Protein AF-A0A2E8B1C5-F1 (afdb_monomer_lite)

pLDDT: mean 82.09, std 18.88, range [37.28, 98.75]

Sequence (193 aa):
MDSDGAGNIYLANGSAWNGNSSGTHKFAAAVPPAPSGPCAFDGDTSCNTADLDALYAVLGTDVPPTDALFDLNSDNLVDAADLTEWLSQAALINGHGSAYLRGDTGLDRDIDLSDYNALAANFDPNGTYGPYLWLAGNFDGDDDVDLTDCNSLAGNFNPLGYGTAAVPEPAAALLALLALLLASASGRLSNSG

Radius of gyration: 27.13 Å; chains: 1; bounding box: 60×47×94 Å

Secondary structure (DSSP, 8-state):
-EE-TT--EE-TT--B------S-------PPPP-SSTT--SSSS--SHHHHHHHHTTTTEE--TTGGGT-SSSSSEESHHHHHHHHHHHHHHTT-SSPPPTT-TTSSS-B-HHHHHHHHHH-BTT-SS----GGGT--S-SSSB-HHHHHHHHHH-BTT-SS------SHHHHHHHHHHHHHHHHHHHTT--

Structure (mmCIF, N/CA/C/O backbone):
data_AF-A0A2E8B1C5-F1
#
_entry.id   AF-A0A2E8B1C5-F1
#
loop_
_atom_site.group_PDB
_atom_site.id
_atom_site.type_symbol
_atom_site.label_atom_id
_atom_site.label_alt_id
_atom_site.label_comp_id
_atom_site.label_asym_id
_atom_site.label_entity_id
_atom_site.label_seq_id
_atom_site.pdbx_PDB_ins_code
_atom_site.Cartn_x
_atom_site.Cartn_y
_atom_site.Cartn_z
_atom_site.occupancy
_atom_site.B_iso_or_equiv
_atom_site.auth_seq_id
_atom_site.auth_comp_id
_atom_site.auth_asym_id
_atom_site.auth_atom_id
_atom_site.pdbx_PDB_model_num
ATOM 1 N N . MET A 1 1 ? 17.946 20.322 -19.835 1.00 53.25 1 MET A N 1
ATOM 2 C CA . MET A 1 1 ? 19.248 21.012 -19.732 1.00 53.25 1 MET A CA 1
ATOM 3 C C . MET A 1 1 ? 19.214 22.107 -20.769 1.00 53.25 1 MET A C 1
ATOM 5 O O . MET A 1 1 ? 19.111 21.774 -21.941 1.00 53.25 1 MET A O 1
ATOM 9 N N . ASP A 1 2 ? 19.167 23.363 -20.341 1.00 51.94 2 ASP A N 1
ATOM 10 C CA . ASP A 1 2 ? 19.050 24.500 -21.255 1.00 51.94 2 ASP A CA 1
ATOM 11 C C . ASP A 1 2 ? 20.412 25.197 -21.346 1.00 51.94 2 ASP A C 1
ATOM 13 O O . ASP A 1 2 ? 21.072 25.410 -20.322 1.00 51.94 2 ASP A O 1
ATOM 17 N N . SER A 1 3 ? 20.863 25.477 -22.567 1.00 52.59 3 SER A N 1
ATOM 18 C CA . SER A 1 3 ? 22.132 26.159 -22.837 1.00 52.59 3 SER A CA 1
ATOM 19 C C . SER A 1 3 ? 21.850 27.537 -23.415 1.00 52.59 3 SER A C 1
ATOM 21 O O . SER A 1 3 ? 21.077 27.648 -24.368 1.00 52.59 3 SER A O 1
ATOM 23 N N . ASP A 1 4 ? 22.487 28.578 -22.883 1.00 66.94 4 ASP A N 1
ATOM 24 C CA . ASP A 1 4 ? 22.352 29.920 -23.452 1.00 66.94 4 ASP A CA 1
ATOM 25 C C . ASP A 1 4 ? 23.162 30.086 -24.753 1.00 66.94 4 ASP A C 1
ATOM 27 O O . ASP A 1 4 ? 23.999 29.259 -25.126 1.00 66.94 4 ASP A O 1
ATOM 31 N N . GLY A 1 5 ? 22.939 31.204 -25.451 1.00 52.31 5 GLY A N 1
ATOM 32 C CA . GLY A 1 5 ? 23.688 31.566 -26.660 1.00 52.31 5 GLY A CA 1
ATOM 33 C C . GLY A 1 5 ? 25.186 31.837 -26.440 1.00 52.31 5 GLY A C 1
ATOM 34 O O . GLY A 1 5 ? 25.884 32.123 -27.410 1.00 52.31 5 GLY A O 1
ATOM 35 N N . ALA A 1 6 ? 25.682 31.760 -25.199 1.00 59.62 6 ALA A N 1
ATOM 36 C CA . ALA A 1 6 ? 27.093 31.883 -24.834 1.00 59.62 6 ALA A CA 1
ATOM 37 C C . ALA A 1 6 ? 27.738 30.530 -24.457 1.00 59.62 6 ALA A C 1
ATOM 39 O O . ALA A 1 6 ? 28.948 30.481 -24.235 1.00 59.62 6 ALA A O 1
ATOM 40 N N . GLY A 1 7 ? 26.969 29.434 -24.434 1.00 54.41 7 GLY A N 1
ATOM 41 C CA . GLY A 1 7 ? 27.451 28.085 -24.129 1.00 54.41 7 GLY A CA 1
ATOM 42 C C . GLY A 1 7 ? 27.510 27.749 -22.636 1.00 54.41 7 GLY A C 1
ATOM 43 O O . GLY A 1 7 ? 28.122 26.746 -22.269 1.00 54.41 7 GLY A O 1
ATOM 44 N N . ASN A 1 8 ? 26.882 28.550 -21.772 1.00 59.38 8 ASN A N 1
ATOM 45 C CA . ASN A 1 8 ? 26.770 28.235 -20.351 1.00 59.38 8 ASN A CA 1
ATOM 46 C C . ASN A 1 8 ? 25.641 27.222 -20.124 1.00 59.38 8 ASN A C 1
ATOM 48 O O . ASN A 1 8 ? 24.553 27.349 -20.689 1.00 59.38 8 ASN A O 1
ATOM 52 N N . ILE A 1 9 ? 25.897 26.222 -19.277 1.00 58.59 9 ILE A N 1
ATOM 53 C CA . ILE A 1 9 ? 24.930 25.177 -18.920 1.00 58.59 9 ILE A CA 1
ATOM 54 C C . ILE A 1 9 ? 24.339 25.494 -17.545 1.00 58.59 9 ILE A C 1
ATOM 56 O O . ILE A 1 9 ? 25.078 25.655 -16.572 1.00 58.59 9 ILE A O 1
ATOM 60 N N . TYR A 1 10 ? 23.008 25.536 -17.460 1.00 52.25 10 TYR A N 1
ATOM 61 C CA . TYR A 1 10 ? 22.277 25.807 -16.220 1.00 52.25 10 TYR A CA 1
ATOM 62 C C . TYR A 1 10 ? 21.630 24.539 -15.645 1.00 52.25 10 TYR A C 1
ATOM 64 O O . TYR A 1 10 ? 21.110 23.691 -16.379 1.00 52.25 10 TYR A O 1
ATOM 72 N N . LEU A 1 11 ? 21.635 24.418 -14.312 1.00 54.94 11 LEU A N 1
ATOM 73 C CA . LEU A 1 11 ? 20.837 23.422 -13.588 1.00 54.94 11 LEU A CA 1
ATOM 74 C C . LEU A 1 11 ? 19.353 23.829 -13.615 1.00 54.94 11 LEU A C 1
ATOM 76 O O . LEU A 1 11 ? 19.038 25.016 -13.679 1.00 54.94 11 LEU A O 1
ATOM 80 N N . ALA A 1 12 ? 18.442 22.854 -13.512 1.00 54.88 12 ALA A N 1
ATOM 81 C CA . ALA A 1 12 ? 16.988 23.050 -13.639 1.00 54.88 12 ALA A CA 1
ATOM 82 C C . ALA A 1 12 ? 16.375 24.078 -12.659 1.00 54.88 12 ALA A C 1
ATOM 84 O O . ALA A 1 12 ? 15.266 24.544 -12.888 1.00 54.88 12 ALA A O 1
ATOM 85 N N . ASN A 1 13 ? 17.107 24.470 -11.609 1.00 62.28 13 ASN A N 1
ATOM 86 C CA . ASN A 1 13 ? 16.700 25.486 -10.635 1.00 62.28 13 ASN A CA 1
ATOM 87 C C . ASN A 1 13 ? 17.349 26.875 -10.873 1.00 62.28 13 ASN A C 1
ATOM 89 O O . ASN A 1 13 ? 17.487 27.678 -9.954 1.00 62.28 13 ASN A O 1
ATOM 93 N N . GLY A 1 14 ? 17.830 27.153 -12.093 1.00 50.78 14 GLY A N 1
ATOM 94 C CA . GLY A 1 14 ? 18.281 28.486 -12.529 1.00 50.78 14 GLY A CA 1
ATOM 95 C C . GLY A 1 14 ? 19.604 28.991 -11.935 1.00 50.78 14 GLY A C 1
ATOM 96 O O . GLY A 1 14 ? 19.979 30.142 -12.151 1.00 50.78 14 GLY A O 1
ATOM 97 N N . SER A 1 15 ? 20.336 28.161 -11.189 1.00 53.62 15 SER A N 1
ATOM 98 C CA . SER A 1 15 ? 21.611 28.541 -10.567 1.00 53.62 15 SER A CA 1
ATOM 99 C C . SER A 1 15 ? 22.763 28.447 -11.580 1.00 53.62 15 SER A C 1
ATOM 101 O O . SER A 1 15 ? 22.986 27.388 -12.168 1.00 53.62 15 SER A O 1
ATOM 103 N N . ALA A 1 16 ? 23.510 29.539 -11.781 1.00 50.06 16 ALA A N 1
ATOM 104 C CA . ALA A 1 16 ? 24.700 29.557 -12.637 1.00 50.06 16 ALA A CA 1
ATOM 105 C C . ALA A 1 16 ? 25.905 28.914 -11.926 1.00 50.06 16 ALA A C 1
ATOM 107 O O . ALA A 1 16 ? 26.214 29.259 -10.783 1.00 50.06 16 ALA A O 1
ATOM 108 N N . TRP A 1 17 ? 26.613 28.009 -12.604 1.00 48.53 17 TRP A N 1
ATOM 109 C CA . TRP A 1 17 ? 27.824 27.380 -12.072 1.00 48.53 17 TRP A CA 1
ATOM 110 C C . TRP A 1 17 ? 29.023 28.334 -12.220 1.00 48.53 17 TRP A C 1
ATOM 112 O O . TRP A 1 17 ? 29.483 28.589 -13.330 1.00 48.53 17 TRP A O 1
ATOM 122 N N . ASN A 1 18 ? 29.540 28.883 -11.115 1.00 53.00 18 ASN A N 1
ATOM 123 C CA . ASN A 1 18 ? 30.792 29.649 -11.108 1.00 53.00 18 ASN A CA 1
ATOM 124 C C . ASN A 1 18 ? 31.954 28.738 -10.694 1.00 53.00 18 ASN A C 1
ATOM 126 O O . ASN A 1 18 ? 32.344 28.692 -9.528 1.00 53.00 18 ASN A O 1
ATOM 130 N N . GLY A 1 19 ? 32.496 28.002 -11.658 1.00 50.78 19 GLY A N 1
ATOM 131 C CA . GLY A 1 19 ? 33.721 27.239 -11.477 1.00 50.78 19 GLY A CA 1
ATOM 132 C C . GLY A 1 19 ? 34.358 26.938 -12.825 1.00 50.78 19 GLY A C 1
ATOM 133 O O . GLY A 1 19 ? 33.777 26.258 -13.658 1.00 50.78 19 GLY A O 1
ATOM 134 N N . ASN A 1 20 ? 35.566 27.443 -13.057 1.00 56.09 20 ASN A N 1
ATOM 135 C CA . ASN A 1 20 ? 36.440 26.920 -14.101 1.00 56.09 20 ASN A CA 1
ATOM 136 C C . ASN A 1 20 ? 37.457 26.013 -13.414 1.00 56.09 20 ASN A C 1
ATOM 138 O O . ASN A 1 20 ? 38.400 26.487 -12.780 1.00 56.09 20 ASN A O 1
ATOM 142 N N . SER A 1 21 ? 37.249 24.705 -13.481 1.00 50.97 21 SER A N 1
ATOM 143 C CA . SER A 1 21 ? 38.271 23.733 -13.111 1.00 50.97 21 SER A CA 1
ATOM 144 C C . SER A 1 21 ? 38.127 22.529 -14.022 1.00 50.97 21 SER A C 1
ATOM 146 O O . SER A 1 21 ? 37.145 21.805 -13.933 1.00 50.97 21 SER A O 1
ATOM 148 N N . SER A 1 22 ? 39.111 22.335 -14.899 1.00 53.59 22 SER A N 1
ATOM 149 C CA . SER A 1 22 ? 39.198 21.305 -15.944 1.00 53.59 22 SER A CA 1
ATOM 150 C C . SER A 1 22 ? 39.302 19.855 -15.429 1.00 53.59 22 SER A C 1
ATOM 152 O O . SER A 1 22 ? 40.026 19.040 -16.000 1.00 53.59 22 SER A O 1
ATOM 154 N N . GLY A 1 23 ? 38.618 19.517 -14.338 1.00 47.56 23 GLY A N 1
ATOM 155 C CA . GLY A 1 23 ? 38.448 18.147 -13.871 1.00 47.56 23 GLY A CA 1
ATOM 156 C C . GLY A 1 23 ? 37.219 17.515 -14.517 1.00 47.56 23 GLY A C 1
ATOM 157 O O . GLY A 1 23 ? 36.216 18.179 -14.753 1.00 47.56 23 GLY A O 1
ATOM 158 N N . THR A 1 24 ? 37.266 16.212 -14.790 1.00 45.94 24 THR A N 1
ATOM 159 C CA . THR A 1 24 ? 36.062 15.427 -15.089 1.00 45.94 24 THR A CA 1
ATOM 160 C C . THR A 1 24 ? 35.076 15.567 -13.930 1.00 45.94 24 THR A C 1
ATOM 162 O O . THR A 1 24 ? 35.250 14.927 -12.891 1.00 45.94 24 THR A O 1
ATOM 165 N N . HIS A 1 25 ? 34.046 16.395 -14.092 1.00 44.38 25 HIS A N 1
ATOM 166 C CA . HIS A 1 25 ? 32.897 16.402 -13.200 1.00 44.38 25 HIS A CA 1
ATOM 167 C C . HIS A 1 25 ? 32.140 15.101 -13.442 1.00 44.38 25 HIS A C 1
ATOM 169 O O . HIS A 1 25 ? 31.338 14.985 -14.366 1.00 44.38 25 HIS A O 1
ATOM 175 N N . LYS A 1 26 ? 32.431 14.082 -12.630 1.00 43.59 26 LYS A N 1
ATOM 176 C CA . LYS A 1 26 ? 31.475 13.000 -12.443 1.00 43.59 26 LYS A CA 1
ATOM 177 C C . LYS A 1 26 ? 30.240 13.671 -11.856 1.00 43.59 26 LYS A C 1
ATOM 179 O O . LYS A 1 26 ? 30.267 14.080 -10.697 1.00 43.59 26 LYS A O 1
ATOM 184 N N . PHE A 1 27 ? 29.191 13.827 -12.658 1.00 43.91 27 PHE A N 1
ATOM 185 C CA . PHE A 1 27 ? 27.848 13.972 -12.125 1.00 43.91 27 PHE A CA 1
ATOM 186 C C . PHE A 1 27 ? 27.568 12.651 -11.412 1.00 43.91 27 PHE A C 1
ATOM 188 O O . PHE A 1 27 ? 27.046 11.710 -12.002 1.00 43.91 27 PHE A O 1
ATOM 195 N N . ALA A 1 28 ? 28.028 12.527 -10.167 1.00 38.03 28 ALA A N 1
ATOM 196 C CA . ALA A 1 28 ? 27.375 11.616 -9.262 1.00 38.03 28 ALA A CA 1
ATOM 197 C C . ALA A 1 28 ? 25.948 12.154 -9.218 1.00 38.03 28 ALA A C 1
ATOM 199 O O . ALA A 1 28 ? 25.727 13.248 -8.692 1.00 38.03 28 ALA A O 1
ATOM 200 N N . ALA A 1 29 ? 25.009 11.449 -9.859 1.00 40.66 29 ALA A N 1
ATOM 201 C CA . ALA A 1 29 ? 23.625 11.529 -9.428 1.00 40.66 29 ALA A CA 1
ATOM 202 C C . ALA A 1 29 ? 23.704 11.493 -7.905 1.00 40.66 29 ALA A C 1
ATOM 204 O O . ALA A 1 29 ? 24.417 10.633 -7.374 1.00 40.66 29 ALA A O 1
ATOM 205 N N . ALA A 1 30 ? 23.158 12.515 -7.241 1.00 37.28 30 ALA A N 1
ATOM 206 C CA . ALA A 1 30 ? 23.116 12.521 -5.792 1.00 37.28 30 ALA A CA 1
ATOM 207 C C . ALA A 1 30 ? 22.601 11.140 -5.411 1.00 37.28 30 ALA A C 1
ATOM 209 O O . ALA A 1 30 ? 21.503 10.776 -5.826 1.00 37.28 30 ALA A O 1
ATOM 210 N N . VAL A 1 31 ? 23.459 10.334 -4.783 1.00 37.78 31 VAL A N 1
ATOM 211 C CA . VAL A 1 31 ? 23.032 9.056 -4.236 1.00 37.78 31 VAL A CA 1
ATOM 212 C C . VAL A 1 31 ? 21.880 9.465 -3.329 1.00 37.78 31 VAL A C 1
ATOM 214 O O . VAL A 1 31 ? 22.134 10.300 -2.447 1.00 37.78 31 VAL A O 1
ATOM 217 N N . PRO A 1 32 ? 20.633 9.025 -3.600 1.00 46.94 32 PRO A N 1
ATOM 218 C CA . PRO A 1 32 ? 19.537 9.270 -2.678 1.00 46.94 32 PRO A CA 1
ATOM 219 C C . PRO A 1 32 ? 20.061 8.898 -1.292 1.00 46.94 32 PRO A C 1
ATOM 221 O O . PRO A 1 32 ? 20.810 7.914 -1.194 1.00 46.94 32 PRO A O 1
ATOM 224 N N . PRO A 1 33 ? 19.833 9.720 -0.255 1.00 42.28 33 PRO A N 1
ATOM 225 C CA . PRO A 1 33 ? 20.299 9.360 1.074 1.00 42.28 33 PRO A CA 1
ATOM 226 C C . PRO A 1 33 ? 19.876 7.913 1.341 1.00 42.28 33 PRO A C 1
ATOM 228 O O . PRO A 1 33 ? 18.777 7.509 0.970 1.00 42.28 33 PRO A O 1
ATOM 231 N N . ALA A 1 34 ? 20.814 7.112 1.854 1.00 42.53 34 ALA A N 1
ATOM 232 C CA . ALA A 1 34 ? 20.578 5.692 2.071 1.00 42.53 34 ALA A CA 1
ATOM 233 C C . ALA A 1 34 ? 19.243 5.505 2.821 1.00 42.53 34 ALA A C 1
ATOM 235 O O . ALA A 1 34 ? 19.012 6.284 3.755 1.00 42.53 34 ALA A O 1
ATOM 236 N N . PRO A 1 35 ? 18.409 4.518 2.432 1.00 51.94 35 PRO A N 1
ATOM 237 C CA . PRO A 1 35 ? 17.126 4.231 3.066 1.00 51.94 35 PRO A CA 1
ATOM 238 C C . PRO A 1 35 ? 17.253 4.332 4.582 1.00 51.94 35 PRO A C 1
ATOM 240 O O . PRO A 1 35 ? 18.081 3.656 5.199 1.00 51.94 35 PRO A O 1
ATOM 243 N N . SER A 1 36 ? 16.507 5.256 5.181 1.00 52.25 36 SER A N 1
ATOM 244 C CA . SER A 1 36 ? 16.637 5.570 6.610 1.00 52.25 36 SER A CA 1
ATOM 245 C C . SER A 1 36 ? 15.844 4.609 7.508 1.00 52.25 36 SER A C 1
ATOM 247 O O . SER A 1 36 ? 15.985 4.641 8.732 1.00 52.25 36 SER A O 1
ATOM 249 N N . GLY A 1 37 ? 15.085 3.699 6.897 1.00 61.53 37 GLY A N 1
ATOM 250 C CA . GLY A 1 37 ? 14.369 2.597 7.523 1.00 61.53 37 GLY A CA 1
ATOM 251 C C . GLY A 1 37 ? 14.001 1.541 6.474 1.00 61.53 37 GLY A C 1
ATOM 252 O O . GLY A 1 37 ? 14.122 1.806 5.280 1.00 61.53 37 GLY A O 1
ATOM 253 N N . PRO A 1 38 ? 13.563 0.347 6.894 1.00 76.50 38 PRO A N 1
ATOM 254 C CA . PRO A 1 38 ? 13.319 -0.773 5.990 1.00 76.50 38 PRO A CA 1
ATOM 255 C C . PRO A 1 38 ? 12.067 -0.615 5.098 1.00 76.50 38 PRO A C 1
ATOM 257 O O . PRO A 1 38 ? 11.851 -1.452 4.236 1.00 76.50 38 PRO A O 1
ATOM 260 N N . CYS A 1 39 ? 11.279 0.458 5.262 1.00 88.50 39 CYS A N 1
ATOM 261 C CA . CYS A 1 39 ? 10.138 0.792 4.397 1.00 88.50 39 CYS A CA 1
ATOM 262 C C . CYS A 1 39 ? 10.303 2.070 3.554 1.00 88.50 39 CYS A C 1
ATOM 264 O O . CYS A 1 39 ? 9.432 2.326 2.734 1.00 88.50 39 CYS A O 1
ATOM 266 N N . ALA A 1 40 ? 11.377 2.852 3.731 1.00 90.44 40 ALA A N 1
ATOM 267 C CA . ALA A 1 40 ? 11.583 4.119 3.015 1.00 90.44 40 ALA A CA 1
ATOM 268 C C . ALA A 1 40 ? 12.383 3.881 1.722 1.00 90.44 40 ALA A C 1
ATOM 270 O O . ALA A 1 40 ? 13.619 3.831 1.741 1.00 90.44 40 ALA A O 1
ATOM 271 N N . PHE A 1 41 ? 11.687 3.675 0.610 1.00 89.81 41 PHE A N 1
ATOM 272 C CA . PHE A 1 41 ? 12.252 3.256 -0.673 1.00 89.81 41 PHE A CA 1
ATOM 273 C C . PHE A 1 41 ? 12.427 4.401 -1.672 1.00 89.81 41 PHE A C 1
ATOM 275 O O . PHE A 1 41 ? 13.280 4.303 -2.558 1.00 89.81 41 PHE A O 1
ATOM 282 N N . ASP A 1 42 ? 11.688 5.502 -1.526 1.00 85.12 42 ASP A N 1
ATOM 283 C CA . ASP A 1 42 ? 11.754 6.644 -2.452 1.00 85.12 42 ASP A CA 1
ATOM 284 C C . ASP A 1 42 ? 12.940 7.603 -2.181 1.00 85.12 42 ASP A C 1
ATOM 286 O O . ASP A 1 42 ? 13.178 8.570 -2.916 1.00 85.12 42 ASP A O 1
ATOM 290 N N . GLY A 1 43 ? 13.739 7.297 -1.155 1.00 81.56 43 GLY A N 1
ATOM 291 C CA . GLY A 1 43 ? 14.899 8.079 -0.739 1.00 81.56 43 GLY A CA 1
ATOM 292 C C . GLY A 1 43 ? 14.578 9.193 0.257 1.00 81.56 43 GLY A C 1
ATOM 293 O O . GLY A 1 43 ? 15.454 10.026 0.513 1.00 81.56 43 GLY A O 1
ATOM 294 N N . ASP A 1 44 ? 13.370 9.231 0.820 1.00 86.38 44 ASP A N 1
ATOM 295 C CA . ASP A 1 44 ? 13.027 10.070 1.963 1.00 86.38 44 ASP A CA 1
ATOM 296 C C . ASP A 1 44 ? 13.154 9.312 3.313 1.00 86.38 44 ASP A C 1
ATOM 298 O O . ASP A 1 44 ? 13.933 8.358 3.454 1.00 86.38 44 ASP A O 1
ATOM 302 N N . THR A 1 45 ? 12.527 9.825 4.377 1.00 87.75 45 THR A N 1
ATOM 303 C CA . THR A 1 45 ? 12.534 9.187 5.707 1.00 87.75 45 THR A CA 1
ATOM 304 C C . THR A 1 45 ? 11.161 8.764 6.210 1.00 87.75 45 THR A C 1
ATOM 306 O O . THR A 1 45 ? 11.008 8.431 7.386 1.00 87.75 45 THR A O 1
ATOM 309 N N . SER A 1 46 ? 10.155 8.879 5.365 1.00 90.19 46 SER A N 1
ATOM 310 C CA . SER A 1 46 ? 8.771 8.557 5.646 1.00 90.19 46 SER A CA 1
ATOM 311 C C . SER A 1 46 ? 8.509 7.108 5.238 1.00 90.19 46 SER A C 1
ATOM 313 O O . SER A 1 46 ? 9.243 6.548 4.439 1.00 90.19 46 SER A O 1
ATOM 315 N N . CYS A 1 47 ? 7.468 6.495 5.802 1.00 93.44 47 CYS A N 1
ATOM 316 C CA . CYS A 1 47 ? 6.904 5.266 5.250 1.00 93.44 47 CYS A CA 1
ATOM 317 C C . CYS A 1 47 ? 5.462 5.557 4.856 1.00 93.44 47 CYS A C 1
ATOM 319 O O . CYS A 1 47 ? 4.574 5.627 5.715 1.00 93.44 47 CYS A O 1
ATOM 321 N N . ASN A 1 48 ? 5.265 5.850 3.575 1.00 94.56 48 ASN A N 1
ATOM 322 C CA . ASN A 1 48 ? 4.005 6.306 3.004 1.00 94.56 48 ASN A CA 1
ATOM 323 C C . ASN A 1 48 ? 3.747 5.635 1.640 1.00 94.56 48 ASN A C 1
ATOM 325 O O . ASN A 1 48 ? 4.455 4.723 1.228 1.00 94.56 48 ASN A O 1
ATOM 329 N N . THR A 1 49 ? 2.690 6.045 0.944 1.00 96.00 49 THR A N 1
ATOM 330 C CA . THR A 1 49 ? 2.291 5.414 -0.320 1.00 96.00 49 THR A CA 1
ATOM 331 C C . THR A 1 49 ? 3.287 5.611 -1.469 1.00 96.00 49 THR A C 1
ATOM 333 O O . THR A 1 49 ? 3.303 4.787 -2.375 1.00 96.00 49 THR A O 1
ATOM 336 N N . ALA A 1 50 ? 4.165 6.618 -1.431 1.00 95.00 50 ALA A N 1
ATOM 337 C CA . ALA A 1 50 ? 5.223 6.788 -2.431 1.00 95.00 50 ALA A CA 1
ATOM 338 C C . ALA A 1 50 ? 6.272 5.662 -2.372 1.00 95.00 50 ALA A C 1
ATOM 340 O O . ALA A 1 50 ? 6.840 5.282 -3.395 1.00 95.00 50 ALA A O 1
ATOM 341 N N . ASP A 1 51 ? 6.494 5.073 -1.197 1.00 95.31 51 ASP A N 1
ATOM 342 C CA . ASP A 1 51 ? 7.362 3.904 -1.061 1.00 95.31 51 ASP A CA 1
ATOM 343 C C . ASP A 1 51 ? 6.725 2.648 -1.665 1.00 95.31 51 ASP A C 1
ATOM 345 O O . ASP A 1 51 ? 7.424 1.807 -2.231 1.00 95.31 51 ASP A O 1
ATOM 349 N N . LEU A 1 52 ? 5.392 2.534 -1.598 1.00 96.06 52 LEU A N 1
ATOM 350 C CA . LEU A 1 52 ? 4.661 1.476 -2.294 1.00 96.06 52 LEU A CA 1
ATOM 351 C C . LEU A 1 52 ? 4.772 1.632 -3.811 1.00 96.06 52 LEU A C 1
ATOM 353 O O . LEU A 1 52 ? 4.973 0.630 -4.486 1.00 96.06 52 LEU A O 1
ATOM 357 N N . ASP A 1 53 ? 4.740 2.854 -4.352 1.00 95.00 53 ASP A N 1
ATOM 358 C CA . ASP A 1 53 ? 4.991 3.079 -5.784 1.00 95.00 53 ASP A CA 1
ATOM 359 C C . ASP A 1 53 ? 6.380 2.548 -6.198 1.00 95.00 53 ASP A C 1
ATOM 361 O O . ASP A 1 53 ? 6.533 1.946 -7.265 1.00 95.00 53 ASP A O 1
ATOM 365 N N . ALA A 1 54 ? 7.393 2.724 -5.340 1.00 93.31 54 ALA A N 1
ATOM 366 C CA . ALA A 1 54 ? 8.735 2.190 -5.567 1.00 93.31 54 ALA A CA 1
ATOM 367 C C . ALA A 1 54 ? 8.786 0.655 -5.473 1.00 93.31 54 ALA A C 1
ATOM 369 O O . ALA A 1 54 ? 9.457 0.032 -6.294 1.00 93.31 54 ALA A O 1
ATOM 370 N N . LEU A 1 55 ? 8.067 0.047 -4.521 1.00 94.56 55 LEU A N 1
ATOM 371 C CA . LEU A 1 55 ? 7.949 -1.411 -4.414 1.00 94.56 55 LEU A CA 1
ATOM 372 C C . LEU A 1 55 ? 7.247 -2.011 -5.641 1.00 94.56 55 LEU A C 1
ATOM 374 O O . LEU A 1 55 ? 7.735 -2.979 -6.215 1.00 94.56 55 LEU A O 1
ATOM 378 N N . TYR A 1 56 ? 6.146 -1.405 -6.092 1.00 95.38 56 TYR A N 1
ATOM 379 C CA . TYR A 1 56 ? 5.371 -1.873 -7.246 1.00 95.38 56 TYR A CA 1
ATOM 380 C C . TYR A 1 56 ? 6.189 -1.840 -8.537 1.00 95.38 56 TYR A C 1
ATOM 382 O O . TYR A 1 56 ? 6.072 -2.738 -9.364 1.00 95.38 56 TYR A O 1
ATOM 390 N N . ALA A 1 57 ? 7.084 -0.859 -8.688 1.00 92.94 57 ALA A N 1
ATOM 391 C CA . ALA A 1 57 ? 7.958 -0.755 -9.854 1.00 92.94 57 ALA A CA 1
ATOM 392 C C . ALA A 1 57 ? 8.899 -1.963 -10.050 1.00 92.94 57 ALA A C 1
ATOM 394 O O . ALA A 1 57 ? 9.476 -2.104 -11.133 1.00 92.94 57 ALA A O 1
ATOM 395 N N . VAL A 1 58 ? 9.077 -2.803 -9.025 1.00 92.44 58 VAL A N 1
ATOM 396 C CA . VAL A 1 58 ? 9.957 -3.980 -9.047 1.00 92.44 58 VAL A CA 1
ATOM 397 C C . VAL A 1 58 ? 9.250 -5.290 -8.666 1.00 92.44 58 VAL A C 1
ATOM 399 O O . VAL A 1 58 ? 9.917 -6.322 -8.580 1.00 92.44 58 VAL A O 1
ATOM 402 N N . LEU A 1 59 ? 7.925 -5.294 -8.470 1.00 93.19 59 LEU A N 1
ATOM 403 C CA . LEU A 1 59 ? 7.177 -6.527 -8.191 1.00 93.19 59 LEU A CA 1
ATOM 404 C C . LEU A 1 59 ? 7.296 -7.533 -9.351 1.00 93.19 59 LEU A C 1
ATOM 406 O O . LEU A 1 59 ? 7.370 -7.176 -10.527 1.00 93.19 59 LEU A O 1
ATOM 410 N N . GLY A 1 60 ? 7.336 -8.820 -9.008 1.00 90.06 60 GLY A N 1
ATOM 411 C CA . GLY A 1 60 ? 7.481 -9.928 -9.952 1.00 90.06 60 GLY A CA 1
ATOM 412 C C . GLY A 1 60 ? 8.904 -10.129 -10.485 1.00 90.06 60 GLY A C 1
ATOM 413 O O . GLY A 1 60 ? 9.089 -10.871 -11.455 1.00 90.06 60 GLY A O 1
ATOM 414 N N . THR A 1 61 ? 9.909 -9.482 -9.886 1.00 88.06 61 THR A N 1
ATOM 415 C CA . THR A 1 61 ? 11.320 -9.625 -10.278 1.00 88.06 61 THR A CA 1
ATOM 416 C C . THR A 1 61 ? 12.092 -10.576 -9.355 1.00 88.06 61 THR A C 1
ATOM 418 O O . THR A 1 61 ? 11.774 -10.728 -8.177 1.00 88.06 61 THR A O 1
ATOM 421 N N . ASP A 1 62 ? 13.126 -11.227 -9.903 1.00 88.12 62 ASP A N 1
ATOM 422 C CA . ASP A 1 62 ? 14.162 -11.901 -9.109 1.00 88.12 62 ASP A CA 1
ATOM 423 C C . ASP A 1 62 ? 15.163 -10.855 -8.600 1.00 88.12 62 ASP A C 1
ATOM 425 O O . ASP A 1 62 ? 15.567 -9.979 -9.365 1.00 88.12 62 ASP A O 1
ATOM 429 N N . VAL A 1 63 ? 15.656 -11.003 -7.371 1.00 85.38 63 VAL A N 1
ATOM 430 C CA . VAL A 1 63 ? 16.505 -10.006 -6.693 1.00 85.38 63 VAL A CA 1
ATOM 431 C C . VAL A 1 63 ? 17.898 -9.808 -7.338 1.00 85.38 63 VAL A C 1
ATOM 433 O O . VAL A 1 63 ? 18.763 -10.689 -7.247 1.00 85.38 63 VAL A O 1
ATOM 436 N N . PRO A 1 64 ? 18.215 -8.624 -7.909 1.00 78.56 64 PRO A N 1
ATOM 437 C CA . PRO A 1 64 ? 19.559 -8.161 -8.254 1.00 78.56 64 PRO A CA 1
ATOM 438 C C . PRO A 1 64 ? 20.123 -7.259 -7.130 1.00 78.56 64 PRO A C 1
ATOM 440 O O . PRO A 1 64 ? 19.441 -6.973 -6.148 1.00 78.56 64 PRO A O 1
ATOM 443 N N . PRO A 1 65 ? 21.360 -6.727 -7.244 1.00 70.50 65 PRO A N 1
ATOM 444 C CA . PRO A 1 65 ? 21.945 -5.904 -6.179 1.00 70.50 65 PRO A CA 1
ATOM 445 C C . PRO A 1 65 ? 21.152 -4.636 -5.821 1.00 70.50 65 PRO A C 1
ATOM 447 O O . PRO A 1 65 ? 21.318 -4.131 -4.715 1.00 70.50 65 PRO A O 1
ATOM 450 N N . THR A 1 66 ? 20.360 -4.088 -6.751 1.00 71.38 66 THR A N 1
ATOM 451 C CA . THR A 1 66 ? 19.496 -2.919 -6.512 1.00 71.38 66 THR A CA 1
ATOM 452 C C . THR A 1 66 ? 18.184 -3.298 -5.850 1.00 71.38 66 THR A C 1
ATOM 454 O O . THR A 1 66 ? 17.735 -2.561 -4.976 1.00 71.38 66 THR A O 1
ATOM 457 N N . ASP A 1 67 ? 17.614 -4.450 -6.212 1.00 79.06 67 ASP A N 1
ATOM 458 C CA . ASP A 1 67 ? 16.258 -4.795 -5.784 1.00 79.06 67 ASP A CA 1
ATOM 459 C C . ASP A 1 67 ? 16.263 -5.606 -4.478 1.00 79.06 67 ASP A C 1
ATOM 461 O O . ASP A 1 67 ? 15.230 -5.807 -3.858 1.00 79.06 67 ASP A O 1
ATOM 465 N N . ALA A 1 68 ? 17.453 -5.955 -3.971 1.00 87.00 68 ALA A N 1
ATOM 466 C CA . ALA A 1 68 ? 17.657 -6.548 -2.644 1.00 87.00 68 ALA A CA 1
ATOM 467 C C . ALA A 1 68 ? 17.183 -5.658 -1.482 1.00 87.00 68 ALA A C 1
ATOM 469 O O . ALA A 1 68 ? 17.128 -6.112 -0.344 1.00 87.00 68 ALA A O 1
ATOM 470 N N . LEU A 1 69 ? 16.889 -4.382 -1.749 1.00 87.75 69 LEU A N 1
ATOM 471 C CA . LEU A 1 69 ? 16.212 -3.498 -0.802 1.00 87.75 69 LEU A CA 1
ATOM 472 C C . LEU A 1 69 ? 14.722 -3.850 -0.639 1.00 87.75 69 LEU A C 1
ATOM 474 O O . LEU A 1 69 ? 14.163 -3.593 0.423 1.00 87.75 69 LEU A O 1
ATOM 478 N N . PHE A 1 70 ? 14.103 -4.406 -1.681 1.00 91.94 70 PHE A N 1
ATOM 479 C CA . PHE A 1 70 ? 12.669 -4.681 -1.761 1.00 91.94 70 PHE A CA 1
ATOM 480 C C . PHE A 1 70 ? 12.305 -6.130 -1.401 1.00 91.94 70 PHE A C 1
ATOM 482 O O . PHE A 1 70 ? 11.142 -6.385 -1.122 1.00 91.94 70 PHE A O 1
ATOM 489 N N . ASP A 1 71 ? 13.280 -7.045 -1.350 1.00 93.50 71 ASP A N 1
ATOM 490 C CA . ASP A 1 71 ? 13.123 -8.406 -0.805 1.00 93.50 71 ASP A CA 1
ATOM 491 C C . ASP A 1 71 ? 13.188 -8.368 0.729 1.00 93.50 71 ASP A C 1
ATOM 493 O O . ASP A 1 71 ? 14.241 -8.513 1.364 1.00 93.50 71 ASP A O 1
ATOM 497 N N . LEU A 1 72 ? 12.039 -8.083 1.331 1.00 93.06 72 LEU A N 1
ATOM 498 C CA . LEU A 1 72 ? 11.874 -7.889 2.765 1.00 93.06 72 LEU A CA 1
ATOM 499 C C . LEU A 1 72 ? 11.778 -9.215 3.521 1.00 93.06 72 LEU A C 1
ATOM 501 O O . LEU A 1 72 ? 12.063 -9.253 4.723 1.00 93.06 72 LEU A O 1
ATOM 505 N N . ASN A 1 73 ? 11.395 -10.296 2.841 1.00 92.38 73 ASN A N 1
ATOM 506 C CA . ASN A 1 73 ? 11.245 -11.618 3.444 1.00 92.38 73 ASN A CA 1
ATOM 507 C C . ASN A 1 73 ? 12.480 -12.537 3.237 1.00 92.38 73 ASN A C 1
ATOM 509 O O . ASN A 1 73 ? 12.584 -13.586 3.884 1.00 92.38 73 ASN A O 1
ATOM 513 N N . SER A 1 74 ? 13.447 -12.106 2.417 1.00 93.00 74 SER A N 1
ATOM 514 C CA . SER A 1 74 ? 14.690 -12.804 2.062 1.00 93.00 74 SER A CA 1
ATOM 515 C C . SER A 1 74 ? 14.505 -14.134 1.315 1.00 93.00 74 SER A C 1
ATOM 517 O O . SER A 1 74 ? 15.291 -15.071 1.524 1.00 93.00 74 SER A O 1
ATOM 519 N N . ASP A 1 75 ? 13.489 -14.248 0.460 1.00 93.81 75 ASP A N 1
ATOM 520 C CA . ASP A 1 75 ? 13.235 -15.433 -0.370 1.00 93.81 75 ASP A CA 1
ATOM 521 C C . ASP A 1 75 ? 13.817 -15.341 -1.797 1.00 93.81 75 ASP A C 1
ATOM 523 O O . ASP A 1 75 ? 13.852 -16.347 -2.518 1.00 93.81 75 ASP A O 1
ATOM 527 N N . ASN A 1 76 ? 14.469 -14.220 -2.122 1.00 93.94 76 ASN A N 1
ATOM 528 C CA . ASN A 1 76 ? 15.057 -13.862 -3.419 1.00 93.94 76 ASN A CA 1
ATOM 529 C C . ASN A 1 76 ? 14.045 -13.556 -4.531 1.00 93.94 76 ASN A C 1
ATOM 531 O O . ASN A 1 76 ? 14.442 -13.503 -5.702 1.00 93.94 76 ASN A O 1
ATOM 535 N N . LEU A 1 77 ? 12.783 -13.335 -4.185 1.00 94.00 77 LEU A N 1
ATOM 536 C CA . LEU A 1 77 ? 11.773 -12.756 -5.057 1.00 94.00 77 LEU A CA 1
ATOM 537 C C . LEU A 1 77 ? 11.365 -11.393 -4.492 1.00 94.00 77 LEU A C 1
ATOM 539 O O . LEU A 1 77 ? 11.575 -11.110 -3.320 1.00 94.00 77 LEU A O 1
ATOM 543 N N . VAL A 1 78 ? 10.837 -10.529 -5.356 1.00 94.56 78 VAL A N 1
ATOM 544 C CA . VAL A 1 78 ? 10.125 -9.323 -4.928 1.00 94.56 78 VAL A CA 1
ATOM 545 C C . VAL A 1 78 ? 8.668 -9.500 -5.322 1.00 94.56 78 VAL A C 1
ATOM 547 O O . VAL A 1 78 ? 8.326 -9.362 -6.498 1.00 94.56 78 VAL A O 1
ATOM 550 N N . ASP A 1 79 ? 7.811 -9.880 -4.376 1.00 95.25 79 ASP A N 1
ATOM 551 C CA . ASP A 1 79 ? 6.426 -10.266 -4.655 1.00 95.25 79 ASP A CA 1
ATOM 552 C C . ASP A 1 79 ? 5.406 -9.804 -3.588 1.00 95.25 79 ASP A C 1
ATOM 554 O O . ASP A 1 79 ? 5.661 -8.947 -2.737 1.00 95.25 79 ASP A O 1
ATOM 558 N N . ALA A 1 80 ? 4.179 -10.331 -3.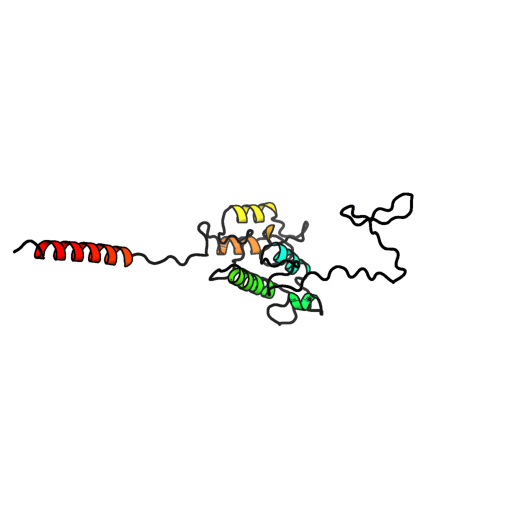655 1.00 95.94 80 ALA A N 1
ATOM 559 C CA . ALA A 1 80 ? 3.100 -9.980 -2.732 1.00 95.94 80 ALA A CA 1
ATOM 560 C C . ALA A 1 80 ? 3.419 -10.291 -1.250 1.00 95.94 80 ALA A C 1
ATOM 562 O O . ALA A 1 80 ? 2.778 -9.738 -0.340 1.00 95.94 80 ALA A O 1
ATOM 563 N N . ALA A 1 81 ? 4.378 -11.177 -0.971 1.00 96.19 81 ALA A N 1
ATOM 564 C CA . ALA A 1 81 ? 4.878 -11.419 0.374 1.00 96.19 81 ALA A CA 1
ATOM 565 C C . ALA A 1 81 ? 5.706 -10.230 0.884 1.00 96.19 81 ALA A C 1
ATOM 567 O O . ALA A 1 81 ? 5.538 -9.849 2.044 1.00 96.19 81 ALA A O 1
ATOM 568 N N . ASP A 1 82 ? 6.492 -9.574 0.031 1.00 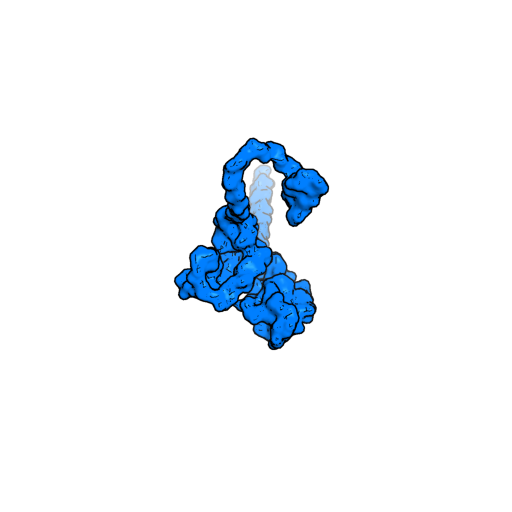96.31 82 ASP A N 1
ATOM 569 C CA . ASP A 1 82 ? 7.209 -8.344 0.386 1.00 96.31 82 ASP A CA 1
ATOM 570 C C . ASP A 1 82 ? 6.262 -7.167 0.576 1.00 96.31 82 ASP A C 1
ATOM 572 O O . ASP A 1 82 ? 6.406 -6.418 1.537 1.00 96.31 82 ASP A O 1
ATOM 576 N N . LEU A 1 83 ? 5.212 -7.055 -0.244 1.00 97.44 83 LEU A N 1
ATOM 577 C CA . LEU A 1 83 ? 4.126 -6.099 0.007 1.00 97.44 83 LEU A CA 1
ATOM 578 C C . LEU A 1 83 ? 3.509 -6.306 1.400 1.00 97.44 83 LEU A C 1
ATOM 580 O O . LEU A 1 83 ? 3.277 -5.352 2.143 1.00 97.44 83 LEU A O 1
ATOM 584 N N . THR A 1 84 ? 3.274 -7.561 1.785 1.00 97.44 84 THR A N 1
ATOM 585 C CA . THR A 1 84 ? 2.733 -7.898 3.112 1.00 97.44 84 THR A CA 1
ATOM 586 C C . THR A 1 84 ? 3.690 -7.480 4.231 1.00 97.44 84 THR A C 1
ATOM 588 O O . THR A 1 84 ? 3.259 -6.925 5.246 1.00 97.44 84 THR A O 1
ATOM 591 N N . GLU A 1 85 ? 4.985 -7.727 4.047 1.00 96.88 85 GLU A N 1
ATOM 592 C CA . GLU A 1 85 ? 6.014 -7.355 5.011 1.00 96.88 85 GLU A CA 1
ATOM 593 C C . GLU A 1 85 ? 6.167 -5.828 5.106 1.00 96.88 85 GLU A C 1
ATOM 595 O O . GLU A 1 85 ? 6.216 -5.284 6.212 1.00 96.88 85 GLU A O 1
ATOM 600 N N . TRP A 1 86 ? 6.116 -5.113 3.980 1.00 97.19 86 TRP A N 1
ATOM 601 C CA . TRP A 1 86 ? 6.164 -3.653 3.944 1.00 97.19 86 TRP A CA 1
ATOM 602 C C . TRP A 1 86 ? 5.007 -3.037 4.738 1.00 97.19 86 TRP A C 1
ATOM 604 O O . TRP A 1 86 ? 5.240 -2.204 5.615 1.00 97.19 86 TRP A O 1
ATOM 614 N N . LEU A 1 87 ? 3.767 -3.500 4.525 1.00 97.81 87 LEU A N 1
ATOM 615 C CA . LEU A 1 87 ? 2.581 -3.010 5.251 1.00 97.81 87 LEU A CA 1
ATOM 616 C C . LEU A 1 87 ? 2.689 -3.229 6.770 1.00 97.81 87 LEU A C 1
ATOM 618 O O . LEU A 1 87 ? 2.169 -2.433 7.560 1.00 97.81 87 LEU A O 1
ATOM 622 N N . SER A 1 88 ? 3.370 -4.297 7.192 1.00 95.69 88 SER A N 1
ATOM 623 C CA . SER A 1 88 ? 3.668 -4.580 8.599 1.00 95.69 88 SER A CA 1
ATOM 624 C C . SER A 1 88 ? 4.713 -3.615 9.161 1.00 95.69 88 SER A C 1
ATOM 626 O O . SER A 1 88 ? 4.472 -2.944 10.172 1.00 95.69 88 SER A O 1
ATOM 628 N N . GLN A 1 89 ? 5.860 -3.497 8.493 1.00 94.06 89 GLN A N 1
ATOM 629 C CA . GLN A 1 89 ? 6.976 -2.679 8.958 1.00 94.06 89 GLN A CA 1
ATOM 630 C C . GLN A 1 89 ? 6.653 -1.181 8.939 1.00 94.06 89 GLN A C 1
ATOM 632 O O . GLN A 1 89 ? 6.929 -0.486 9.921 1.00 94.06 89 GLN A O 1
ATOM 637 N N . ALA A 1 90 ? 6.012 -0.692 7.875 1.00 95.88 90 ALA A N 1
ATOM 638 C CA . ALA A 1 90 ? 5.589 0.699 7.746 1.00 95.88 90 ALA A CA 1
ATOM 639 C C . ALA A 1 90 ? 4.626 1.102 8.866 1.00 95.88 90 ALA A C 1
ATOM 641 O O . ALA A 1 90 ? 4.785 2.160 9.477 1.00 95.88 90 ALA A O 1
ATOM 642 N N . ALA A 1 91 ? 3.664 0.240 9.208 1.00 94.50 91 ALA A N 1
ATOM 643 C CA . ALA A 1 91 ? 2.736 0.525 10.294 1.00 94.50 91 ALA A CA 1
ATOM 644 C C . ALA A 1 91 ? 3.442 0.607 11.655 1.00 94.50 91 ALA A C 1
ATOM 646 O O . ALA A 1 91 ? 3.139 1.498 12.451 1.00 9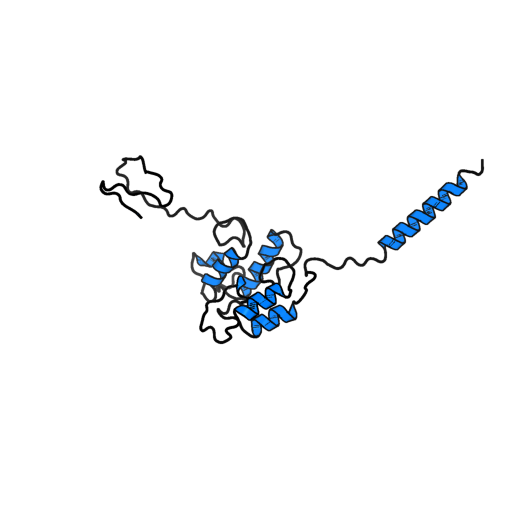4.50 91 ALA A O 1
ATOM 647 N N . LEU A 1 92 ? 4.402 -0.287 11.922 1.00 90.62 92 LEU A N 1
ATOM 648 C CA . LEU A 1 92 ? 5.206 -0.246 13.147 1.00 90.62 92 LEU A CA 1
ATOM 649 C C . LEU A 1 92 ? 6.037 1.039 13.237 1.00 90.62 92 LEU A C 1
ATOM 651 O O . LEU A 1 92 ? 6.092 1.663 14.299 1.00 90.62 92 LEU A O 1
ATOM 655 N N . ILE A 1 93 ? 6.652 1.455 12.129 1.00 90.19 93 ILE A N 1
ATOM 656 C CA . ILE A 1 93 ? 7.464 2.677 12.052 1.00 90.19 93 ILE A CA 1
ATOM 657 C C . ILE A 1 93 ? 6.603 3.930 12.234 1.00 90.19 93 ILE A C 1
ATOM 659 O O . ILE A 1 93 ? 7.004 4.840 12.962 1.00 90.19 93 ILE A O 1
ATOM 663 N N . ASN A 1 94 ? 5.378 3.928 11.709 1.00 92.06 94 ASN A N 1
ATOM 664 C CA . ASN A 1 94 ? 4.397 4.994 11.928 1.00 92.06 94 ASN A CA 1
ATOM 665 C C . ASN A 1 94 ? 3.739 4.937 13.327 1.00 92.06 94 ASN A C 1
ATOM 667 O O . ASN A 1 94 ? 2.877 5.753 13.652 1.00 92.06 94 ASN A O 1
ATOM 671 N N . GLY A 1 95 ? 4.182 4.025 14.203 1.00 90.44 95 GLY A N 1
ATOM 672 C CA . GLY A 1 95 ? 3.801 3.981 15.616 1.00 90.44 95 GLY A CA 1
ATOM 673 C C . GLY A 1 95 ? 2.531 3.185 15.913 1.00 90.44 95 GLY A C 1
ATOM 674 O O . GLY A 1 95 ? 1.914 3.377 16.964 1.00 90.44 95 GLY A O 1
ATOM 675 N N . HIS A 1 96 ? 2.123 2.294 15.014 1.00 90.81 96 HIS A N 1
ATOM 676 C CA . HIS A 1 96 ? 0.922 1.487 15.179 1.00 90.81 96 HIS A CA 1
ATOM 677 C C . HIS A 1 96 ? 1.201 0.086 15.734 1.00 90.81 96 HIS A C 1
ATOM 679 O O . HIS A 1 96 ? 2.297 -0.452 15.622 1.00 90.81 96 HIS A O 1
ATOM 685 N N . GLY A 1 97 ? 0.179 -0.522 16.347 1.00 88.38 97 GLY A N 1
ATOM 686 C CA . GLY A 1 97 ? 0.272 -1.852 16.967 1.00 88.38 97 GLY A CA 1
ATOM 687 C C . GLY A 1 97 ? -0.041 -3.034 16.042 1.00 88.38 97 GLY A C 1
ATOM 688 O O . GLY A 1 97 ? 0.054 -4.179 16.478 1.00 88.38 97 GLY A O 1
ATOM 689 N N . SER A 1 98 ? -0.449 -2.778 14.800 1.00 92.62 98 SER A N 1
ATOM 690 C CA . SER A 1 98 ? -0.728 -3.797 13.783 1.00 92.62 98 SER A CA 1
ATOM 691 C C . SER A 1 98 ? -0.459 -3.244 12.386 1.00 92.62 98 SER A C 1
ATOM 693 O O . SER A 1 98 ? -0.523 -2.027 12.200 1.00 92.62 98 SER A O 1
ATOM 695 N N . ALA A 1 99 ? -0.190 -4.141 11.434 1.00 95.75 99 ALA A N 1
ATOM 696 C CA . ALA A 1 99 ? 0.016 -3.824 10.023 1.00 95.75 99 ALA A CA 1
ATOM 697 C C . ALA A 1 99 ? -1.122 -2.975 9.437 1.00 95.75 99 ALA A C 1
ATOM 699 O O . ALA A 1 99 ? -2.260 -3.039 9.920 1.00 95.75 99 ALA A O 1
ATOM 700 N N . TYR A 1 100 ? -0.817 -2.220 8.382 1.00 97.94 100 TYR A N 1
ATOM 701 C CA . TYR A 1 100 ? -1.860 -1.735 7.482 1.00 97.94 100 TYR A CA 1
ATOM 702 C C . TYR A 1 100 ? -2.556 -2.924 6.818 1.00 97.94 100 TYR A C 1
ATOM 704 O O . TYR A 1 100 ? -1.961 -3.991 6.635 1.00 97.94 100 TYR A O 1
ATOM 712 N N . LEU A 1 101 ? -3.832 -2.757 6.495 1.00 98.12 101 LEU A N 1
ATOM 713 C CA . LEU A 1 101 ? -4.632 -3.795 5.860 1.00 98.12 101 LEU A CA 1
ATOM 714 C C . LEU A 1 101 ? -4.814 -3.486 4.373 1.00 98.12 101 LEU A C 1
ATOM 716 O O . LEU A 1 101 ? -4.993 -2.337 3.982 1.00 98.12 101 LEU A O 1
ATOM 720 N N . ARG A 1 102 ? -4.820 -4.532 3.540 1.00 98.50 102 ARG A N 1
ATOM 721 C CA . ARG A 1 102 ? -5.255 -4.422 2.141 1.00 98.50 102 ARG A CA 1
ATOM 722 C C . ARG A 1 102 ? -6.678 -3.872 2.093 1.00 98.50 102 ARG A C 1
ATOM 724 O O . ARG A 1 102 ? -7.534 -4.364 2.832 1.00 98.50 102 ARG A O 1
ATOM 731 N N . GLY A 1 103 ? -6.926 -2.890 1.238 1.00 98.12 103 GLY A N 1
ATOM 732 C CA . GLY A 1 103 ? -8.170 -2.123 1.263 1.00 98.12 103 GLY A CA 1
ATOM 733 C C . GLY A 1 103 ? -8.015 -0.695 1.772 1.00 98.12 103 GLY A C 1
ATOM 734 O O . GLY A 1 103 ? -8.890 0.104 1.486 1.00 98.12 103 GLY A O 1
ATOM 735 N N . ASP A 1 104 ? -6.944 -0.381 2.505 1.00 98.38 104 ASP A N 1
ATOM 736 C CA . ASP A 1 104 ? -6.667 0.960 3.038 1.00 98.38 104 ASP A CA 1
ATOM 737 C C . ASP A 1 104 ? -5.815 1.748 2.033 1.00 98.38 104 ASP A C 1
ATOM 739 O O . ASP A 1 104 ? -4.581 1.726 2.069 1.00 98.38 104 ASP A O 1
ATOM 743 N N . THR A 1 105 ? -6.475 2.391 1.072 1.00 97.31 105 THR A N 1
ATOM 744 C CA . THR A 1 105 ? -5.835 3.095 -0.045 1.00 97.31 105 THR A CA 1
ATOM 745 C C . THR A 1 105 ? -4.949 4.241 0.451 1.00 97.31 105 THR A C 1
ATOM 747 O O . THR A 1 105 ? -3.910 4.521 -0.151 1.00 97.31 105 THR A O 1
ATOM 750 N N . GLY A 1 106 ? -5.339 4.896 1.549 1.00 96.69 106 GLY A N 1
ATOM 751 C CA . GLY A 1 106 ? -4.640 6.047 2.129 1.00 96.69 106 GLY A CA 1
ATOM 752 C C . GLY A 1 106 ? -3.589 5.720 3.193 1.00 96.69 106 GLY A C 1
ATOM 753 O O . GLY A 1 106 ? -2.827 6.613 3.569 1.00 96.69 106 GLY A O 1
ATOM 754 N N . LEU A 1 107 ? -3.530 4.473 3.668 1.00 97.38 107 LEU A N 1
ATOM 755 C CA . LEU A 1 107 ? -2.800 4.064 4.874 1.00 97.38 107 LEU A CA 1
ATOM 756 C C . LEU A 1 107 ? -3.214 4.876 6.120 1.00 97.38 107 LEU A C 1
ATOM 758 O O . LEU A 1 107 ? -2.389 5.153 6.997 1.00 97.38 107 LEU A O 1
ATOM 762 N N . ASP A 1 108 ? -4.478 5.293 6.209 1.00 95.94 108 ASP A N 1
ATOM 763 C CA . ASP A 1 108 ? -4.997 6.134 7.301 1.00 95.94 108 ASP A CA 1
ATOM 764 C C . ASP A 1 108 ? -5.659 5.332 8.435 1.00 95.94 108 ASP A C 1
ATOM 766 O O . ASP A 1 108 ? -5.983 5.873 9.500 1.00 95.94 108 ASP A O 1
ATOM 770 N N . ARG A 1 109 ? -5.700 4.008 8.268 1.00 96.12 109 ARG A N 1
ATOM 771 C CA . ARG A 1 109 ? -6.203 3.010 9.208 1.00 96.12 109 ARG A CA 1
ATOM 772 C C . ARG A 1 109 ? -7.707 2.965 9.369 1.00 96.12 109 ARG A C 1
ATOM 774 O O . ARG A 1 109 ? -8.162 2.332 10.335 1.00 96.12 109 ARG A O 1
ATOM 781 N N . ASP A 1 110 ? -8.462 3.541 8.450 1.00 96.31 110 ASP A N 1
ATOM 782 C CA . ASP A 1 110 ? -9.826 3.123 8.186 1.00 96.31 110 ASP A CA 1
ATOM 783 C C . ASP A 1 110 ? -9.954 2.549 6.774 1.00 96.31 110 ASP A C 1
ATOM 785 O O . ASP A 1 110 ? -9.059 2.649 5.950 1.00 96.31 110 ASP A O 1
ATOM 789 N N . ILE A 1 111 ? -10.969 1.706 6.594 1.00 98.25 111 ILE A N 1
ATOM 790 C CA . ILE A 1 111 ? -11.284 1.132 5.285 1.00 98.25 111 ILE A CA 1
ATOM 791 C C . ILE A 1 111 ? -12.744 1.436 5.068 1.00 98.25 111 ILE A C 1
ATOM 793 O O . ILE A 1 111 ? -13.615 0.814 5.695 1.00 98.25 111 ILE A O 1
ATOM 797 N N . ASP A 1 112 ? -12.994 2.448 4.253 1.00 97.94 112 ASP A N 1
ATOM 798 C CA . ASP A 1 112 ? -14.282 3.105 4.159 1.00 97.94 112 ASP A CA 1
ATOM 799 C C . ASP A 1 112 ? -14.737 3.321 2.703 1.00 97.94 112 ASP A C 1
ATOM 801 O O . ASP A 1 112 ? -14.328 2.629 1.765 1.00 97.94 112 ASP A O 1
ATOM 805 N N . LEU A 1 113 ? -15.731 4.192 2.506 1.00 98.12 113 LEU A N 1
ATOM 806 C CA . LEU A 1 113 ? -16.267 4.449 1.169 1.00 98.12 113 LEU A CA 1
ATOM 807 C C . LEU A 1 113 ? -15.300 5.233 0.274 1.00 98.12 113 LEU A C 1
ATOM 809 O O . LEU A 1 113 ? -15.462 5.204 -0.945 1.00 98.12 113 LEU A O 1
ATOM 813 N N . SER A 1 114 ? -14.339 5.947 0.844 1.00 98.19 114 SER A N 1
ATOM 814 C CA . SER A 1 114 ? -13.294 6.672 0.127 1.00 98.19 114 SER A CA 1
ATOM 815 C C . SER A 1 114 ? -12.359 5.691 -0.573 1.00 98.19 114 SER A C 1
ATOM 817 O O . SER A 1 114 ? -12.169 5.828 -1.782 1.00 98.19 114 SER A O 1
ATOM 819 N N . ASP A 1 115 ? -11.899 4.650 0.126 1.00 98.56 115 ASP A N 1
ATOM 820 C CA . ASP A 1 115 ? -11.093 3.574 -0.469 1.00 98.56 115 ASP A CA 1
ATOM 821 C C . ASP A 1 115 ? -11.876 2.822 -1.544 1.00 98.56 115 ASP A C 1
ATOM 823 O O . ASP A 1 115 ? -11.393 2.593 -2.654 1.00 98.56 115 ASP A O 1
ATOM 827 N N . TYR A 1 116 ? -13.146 2.509 -1.258 1.00 98.56 116 TYR A N 1
ATOM 828 C CA . TYR A 1 116 ? -14.008 1.849 -2.236 1.00 98.56 116 TYR A CA 1
ATOM 829 C C . TYR A 1 116 ? -14.163 2.693 -3.504 1.00 98.56 116 TYR A C 1
ATOM 831 O O . TYR A 1 116 ? -14.151 2.154 -4.607 1.00 98.56 116 TYR A O 1
ATOM 839 N N . ASN A 1 117 ? -14.311 4.013 -3.371 1.00 98.44 117 ASN A N 1
ATOM 840 C CA . ASN A 1 117 ? -14.426 4.901 -4.523 1.00 98.44 117 ASN A CA 1
ATOM 841 C C . ASN A 1 117 ? -13.115 4.997 -5.313 1.00 98.44 117 ASN A C 1
ATOM 843 O O . ASN A 1 117 ? -13.183 5.125 -6.536 1.00 98.44 117 ASN A O 1
ATOM 847 N N . ALA A 1 118 ? -11.954 4.928 -4.653 1.00 97.81 118 ALA A N 1
ATOM 848 C CA . ALA A 1 118 ? -10.659 4.880 -5.327 1.00 97.81 118 ALA A CA 1
ATOM 849 C C . ALA A 1 118 ? -10.527 3.604 -6.171 1.00 97.81 118 ALA A C 1
ATOM 851 O O . ALA A 1 118 ? -10.292 3.703 -7.375 1.00 97.81 118 ALA A O 1
ATOM 852 N N . LEU A 1 119 ? -10.809 2.439 -5.580 1.00 98.31 119 LEU A N 1
ATOM 853 C CA . LEU A 1 119 ? -10.845 1.157 -6.289 1.00 98.31 119 LEU A CA 1
ATOM 854 C C . LEU A 1 119 ? -11.864 1.177 -7.436 1.00 98.31 119 LEU A C 1
ATOM 856 O O . LEU A 1 119 ? -11.541 0.891 -8.586 1.00 98.31 119 LEU A O 1
ATOM 860 N N . ALA A 1 120 ? -13.112 1.560 -7.157 1.00 98.44 120 ALA A N 1
ATOM 861 C CA . ALA A 1 120 ? -14.196 1.509 -8.137 1.00 98.44 120 ALA A CA 1
ATOM 862 C C . ALA A 1 120 ? -13.978 2.457 -9.326 1.00 98.44 120 ALA A C 1
ATOM 864 O O . ALA A 1 120 ? -14.444 2.169 -10.429 1.00 98.44 120 ALA A O 1
ATOM 865 N N . ALA A 1 121 ? -13.287 3.582 -9.121 1.00 98.19 121 ALA A N 1
ATOM 866 C CA . ALA A 1 121 ? -12.936 4.508 -10.196 1.00 98.19 121 ALA A CA 1
ATOM 867 C C . ALA A 1 121 ? -11.873 3.944 -11.151 1.00 98.19 121 ALA A C 1
ATOM 869 O O . ALA A 1 121 ? -11.799 4.393 -12.296 1.00 98.19 121 ALA A O 1
ATOM 870 N N . ASN A 1 122 ? -11.081 2.976 -10.689 1.00 98.25 122 ASN A N 1
ATOM 871 C CA . ASN A 1 122 ? -9.969 2.384 -11.424 1.00 98.25 122 ASN A CA 1
ATOM 872 C C . ASN A 1 122 ? -10.208 0.921 -11.818 1.00 98.25 122 ASN A C 1
ATOM 874 O O . ASN A 1 122 ? -9.324 0.332 -12.423 1.00 98.25 122 ASN A O 1
ATOM 878 N N . PHE A 1 123 ? -11.388 0.363 -11.527 1.00 98.38 123 PHE A N 1
ATOM 879 C CA . PHE A 1 123 ? -11.722 -1.034 -11.805 1.00 98.38 123 PHE A CA 1
ATOM 880 C C . PHE A 1 123 ? -11.501 -1.392 -13.283 1.00 98.38 123 PHE A C 1
ATOM 882 O O . PHE A 1 123 ? -12.241 -0.948 -14.169 1.00 98.38 123 PHE A O 1
ATOM 889 N N . ASP A 1 124 ? -10.491 -2.218 -13.525 1.00 98.31 124 ASP A N 1
ATOM 890 C CA . ASP A 1 124 ? -9.998 -2.635 -14.834 1.00 98.31 124 ASP A CA 1
ATOM 891 C C . ASP A 1 124 ? -9.513 -4.089 -14.726 1.00 98.31 124 ASP A C 1
ATOM 893 O O . ASP A 1 124 ? -8.314 -4.348 -14.752 1.00 98.31 124 ASP A O 1
ATOM 897 N N . PRO A 1 125 ? -10.438 -5.061 -14.610 1.00 97.38 125 PRO A N 1
ATOM 898 C CA . PRO A 1 125 ? -10.146 -6.461 -14.256 1.00 97.38 125 PRO A CA 1
ATOM 899 C C . PRO A 1 125 ? -9.415 -7.252 -15.356 1.00 97.38 125 PRO A C 1
ATOM 901 O O . PRO A 1 125 ? -9.406 -8.481 -15.381 1.00 97.38 125 PRO A O 1
ATOM 904 N N . ASN A 1 126 ? -8.954 -6.555 -16.384 1.00 96.31 126 ASN A N 1
ATOM 905 C CA . ASN A 1 126 ? -8.208 -7.077 -17.511 1.00 96.31 126 ASN A CA 1
ATOM 906 C C . ASN A 1 126 ? -6.919 -6.279 -17.750 1.00 96.31 126 ASN A C 1
ATOM 908 O O . ASN A 1 126 ? -6.316 -6.455 -18.814 1.00 96.31 126 ASN A O 1
ATOM 912 N N . GLY A 1 127 ? -6.551 -5.377 -16.831 1.00 95.25 127 GLY A N 1
ATOM 913 C CA . GLY A 1 127 ? -5.302 -4.615 -16.828 1.00 95.25 127 GLY A CA 1
ATOM 914 C C . GLY A 1 127 ? -5.016 -3.847 -18.119 1.00 95.25 127 GLY A C 1
ATOM 915 O O . GLY A 1 127 ? -3.866 -3.703 -18.524 1.00 95.25 127 GLY A O 1
ATOM 916 N N . THR A 1 128 ? -6.046 -3.395 -18.839 1.00 96.31 128 THR A N 1
ATOM 917 C CA . THR A 1 128 ? -5.872 -2.737 -20.145 1.00 96.31 128 THR A CA 1
ATOM 918 C C . THR A 1 128 ? -5.272 -1.338 -20.036 1.00 96.31 128 THR A C 1
ATOM 920 O O . THR A 1 128 ? -4.620 -0.878 -20.978 1.00 96.31 128 THR A O 1
ATOM 923 N N . TYR A 1 129 ? -5.504 -0.654 -18.923 1.00 94.06 129 TYR A N 1
ATOM 924 C CA . TYR A 1 129 ? -5.092 0.725 -18.683 1.00 94.06 129 TYR A CA 1
ATOM 925 C C . TYR A 1 129 ? -4.010 0.855 -17.604 1.00 94.06 129 TYR A C 1
ATOM 927 O O . TYR A 1 129 ? -3.545 1.971 -17.369 1.00 94.06 129 TYR A O 1
ATOM 935 N N . GLY A 1 130 ? -3.611 -0.263 -16.990 1.00 88.75 130 GLY A N 1
ATOM 936 C CA . GLY A 1 130 ? -2.563 -0.329 -15.978 1.00 88.75 130 GLY A CA 1
ATOM 937 C C . GLY A 1 130 ? -1.151 0.013 -16.497 1.00 88.75 130 GLY A C 1
ATOM 938 O O . GLY A 1 130 ? -0.963 0.351 -17.674 1.00 88.75 130 GLY A O 1
ATOM 939 N N . PRO A 1 131 ? -0.131 -0.071 -15.625 1.00 93.06 131 PRO A N 1
ATOM 940 C CA . PRO A 1 131 ? -0.199 -0.643 -14.278 1.00 93.06 131 PRO A CA 1
ATOM 941 C C . PRO A 1 131 ? -0.910 0.274 -13.277 1.00 93.06 131 PRO A C 1
ATOM 943 O O . PRO A 1 131 ? -0.748 1.498 -13.310 1.00 93.06 131 PRO A O 1
ATOM 946 N N . TYR A 1 132 ? -1.692 -0.327 -12.386 1.00 96.56 132 TYR A N 1
ATOM 947 C CA . TYR A 1 132 ? -2.310 0.353 -11.254 1.00 96.56 132 TYR A CA 1
ATOM 948 C C . TYR A 1 132 ? -1.479 0.159 -9.989 1.00 96.56 132 TYR A C 1
ATOM 950 O O . TYR A 1 132 ? -0.971 -0.925 -9.724 1.00 96.56 132 TYR A O 1
ATOM 958 N N . LEU A 1 133 ? -1.351 1.230 -9.208 1.00 96.50 133 LEU A N 1
ATOM 959 C CA . LEU A 1 133 ? -0.595 1.249 -7.954 1.00 96.50 133 LEU A CA 1
ATOM 960 C C . LEU A 1 133 ? -1.549 1.198 -6.753 1.00 96.50 133 LEU A C 1
ATOM 962 O O . LEU A 1 133 ? -2.770 1.289 -6.911 1.00 96.50 133 LEU A O 1
ATOM 966 N N . TRP A 1 134 ? -0.994 1.144 -5.542 1.00 98.19 134 TRP A N 1
ATOM 967 C CA . TRP A 1 134 ? -1.759 1.067 -4.292 1.00 98.19 134 TRP A C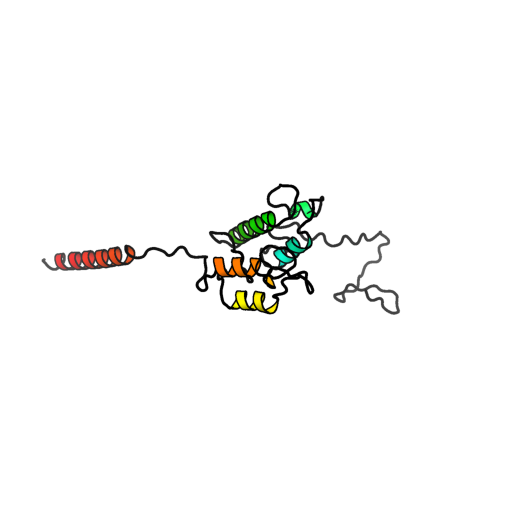A 1
ATOM 968 C C . TRP A 1 134 ? -2.886 2.106 -4.185 1.00 98.19 134 TRP A C 1
ATOM 970 O O . TRP A 1 134 ? -4.033 1.770 -3.890 1.00 98.19 134 TRP A O 1
ATOM 980 N N . LEU A 1 135 ? -2.585 3.378 -4.491 1.00 97.62 135 LEU A N 1
ATOM 981 C CA . LEU A 1 135 ? -3.550 4.486 -4.418 1.00 97.62 135 LEU A CA 1
ATOM 982 C C . LEU A 1 135 ? -4.732 4.346 -5.394 1.00 97.62 135 LEU A C 1
ATOM 984 O O . LEU A 1 135 ? -5.749 5.021 -5.231 1.00 97.62 135 LEU A O 1
ATOM 988 N N . ALA A 1 136 ? -4.598 3.511 -6.423 1.00 97.75 136 ALA A N 1
ATOM 989 C CA . ALA A 1 136 ? -5.674 3.219 -7.358 1.00 97.75 136 ALA A CA 1
ATOM 990 C C . ALA A 1 136 ? -6.571 2.059 -6.897 1.00 97.75 136 ALA A C 1
ATOM 992 O O . ALA A 1 136 ? -7.628 1.857 -7.487 1.00 97.75 136 ALA A O 1
ATOM 993 N N . GLY A 1 137 ? -6.189 1.341 -5.838 1.00 98.19 137 GLY A N 1
ATOM 994 C CA . GLY A 1 137 ? -6.928 0.198 -5.310 1.00 98.19 137 GLY A CA 1
ATOM 995 C C . GLY A 1 137 ? -6.403 -1.168 -5.749 1.00 98.19 137 GLY A C 1
ATOM 996 O O . GLY A 1 137 ? -7.107 -2.139 -5.512 1.00 98.19 137 GLY A O 1
ATOM 997 N N . ASN A 1 138 ? -5.208 -1.244 -6.346 1.00 98.31 138 ASN A N 1
ATOM 998 C CA . ASN A 1 138 ? -4.485 -2.503 -6.534 1.00 98.31 138 ASN A CA 1
ATOM 999 C C . ASN A 1 138 ? -3.847 -2.882 -5.189 1.00 98.31 138 ASN A C 1
ATOM 1001 O O . ASN A 1 138 ? -2.910 -2.222 -4.741 1.00 98.31 138 ASN A O 1
ATOM 1005 N N . PHE A 1 139 ? -4.409 -3.858 -4.487 1.00 98.56 139 PHE A N 1
ATOM 1006 C CA . PHE A 1 139 ? -4.032 -4.231 -3.126 1.00 98.56 139 PHE A CA 1
ATOM 1007 C C . PHE A 1 139 ? -3.238 -5.539 -3.050 1.00 98.56 139 PHE A C 1
ATOM 1009 O O . PHE A 1 139 ? -2.675 -5.842 -1.986 1.00 98.56 139 PHE A O 1
ATOM 1016 N N . ASP A 1 140 ? -3.192 -6.331 -4.118 1.00 96.81 140 ASP A N 1
ATOM 1017 C CA . ASP A 1 140 ? -2.372 -7.542 -4.201 1.00 96.81 140 ASP A CA 1
ATOM 1018 C C . ASP A 1 140 ? -1.111 -7.386 -5.067 1.00 96.81 140 ASP A C 1
ATOM 1020 O O . ASP A 1 140 ? -0.178 -8.177 -4.898 1.00 96.81 140 ASP A O 1
ATOM 1024 N N . GLY A 1 141 ? -1.017 -6.303 -5.839 1.00 96.00 141 GLY A N 1
ATOM 1025 C CA . GLY A 1 141 ? 0.175 -5.893 -6.570 1.00 96.00 141 GLY A CA 1
ATOM 1026 C C . GLY A 1 141 ? 0.330 -6.558 -7.935 1.00 96.00 141 GLY A C 1
ATOM 1027 O O . GLY A 1 141 ? 1.463 -6.716 -8.386 1.00 96.00 141 GLY A O 1
ATOM 1028 N N . ASP A 1 142 ? -0.762 -6.964 -8.588 1.00 95.06 142 ASP A N 1
ATOM 1029 C CA . ASP A 1 142 ? -0.735 -7.706 -9.859 1.00 95.06 142 ASP A CA 1
ATOM 1030 C C . ASP A 1 142 ? -0.942 -6.842 -11.127 1.00 95.06 142 ASP A C 1
ATOM 1032 O O . ASP A 1 142 ? -1.286 -7.343 -12.198 1.00 95.06 142 ASP A O 1
ATOM 1036 N N . ASP A 1 143 ? -0.636 -5.544 -11.013 1.00 94.44 143 ASP A N 1
ATOM 1037 C CA . ASP A 1 143 ? -0.797 -4.480 -12.018 1.00 94.44 143 ASP A CA 1
ATOM 1038 C C . ASP A 1 143 ? -2.233 -4.105 -12.431 1.00 94.44 143 ASP A C 1
ATOM 1040 O O . ASP A 1 143 ? -2.386 -3.104 -13.149 1.00 94.44 143 ASP A O 1
ATOM 1044 N N . ASP A 1 144 ? -3.276 -4.810 -11.983 1.00 97.31 144 ASP A N 1
ATOM 1045 C CA . ASP A 1 144 ? -4.663 -4.470 -12.302 1.00 97.31 144 ASP A CA 1
ATOM 1046 C C . ASP A 1 144 ? -5.525 -4.117 -11.075 1.00 97.31 144 ASP A C 1
ATOM 1048 O O . ASP A 1 144 ? -5.005 -3.896 -9.984 1.00 97.31 144 ASP A O 1
ATOM 1052 N N . VAL A 1 145 ? -6.805 -3.803 -11.308 1.00 98.62 145 VAL A N 1
ATOM 1053 C CA . VAL A 1 145 ? -7.765 -3.535 -10.228 1.00 98.62 145 VAL A CA 1
ATOM 1054 C C . VAL A 1 145 ? -8.999 -4.373 -10.482 1.00 98.62 145 VAL A C 1
ATOM 1056 O O . VAL A 1 145 ? -9.805 -4.054 -11.370 1.00 98.62 145 VAL A O 1
ATOM 1059 N N . ASP A 1 146 ? -9.171 -5.425 -9.690 1.00 98.50 146 ASP A N 1
ATOM 1060 C CA . ASP A 1 146 ? -10.144 -6.468 -9.982 1.00 98.50 146 ASP A CA 1
ATOM 1061 C C . ASP A 1 146 ? -10.996 -6.904 -8.770 1.00 98.50 146 ASP A C 1
ATOM 1063 O O . ASP A 1 146 ? -11.238 -6.176 -7.797 1.00 98.50 146 ASP A O 1
ATOM 1067 N N . LEU A 1 147 ? -11.611 -8.087 -8.881 1.00 98.56 147 LEU A N 1
ATOM 1068 C CA . LEU A 1 147 ? -12.467 -8.621 -7.828 1.00 98.56 147 LEU A CA 1
ATOM 1069 C C . LEU A 1 147 ? -11.669 -9.081 -6.595 1.00 98.56 147 LEU A C 1
ATOM 1071 O O . LEU A 1 147 ? -12.231 -9.119 -5.498 1.00 98.56 147 LEU A O 1
ATOM 1075 N N . THR A 1 148 ? -10.401 -9.446 -6.749 1.00 98.56 148 THR A N 1
ATOM 1076 C CA . THR A 1 148 ? -9.483 -9.821 -5.668 1.00 98.56 148 THR A CA 1
ATOM 1077 C C . THR A 1 148 ? -9.213 -8.626 -4.761 1.00 98.56 148 THR A C 1
ATOM 1079 O O . THR A 1 148 ? -9.369 -8.743 -3.538 1.00 98.56 148 THR A O 1
ATOM 1082 N N . ASP A 1 149 ? -8.982 -7.449 -5.338 1.00 98.75 149 ASP A N 1
ATOM 1083 C CA . ASP A 1 149 ? -8.866 -6.197 -4.586 1.00 98.75 149 ASP A CA 1
ATOM 1084 C C . ASP A 1 149 ? -10.160 -5.831 -3.872 1.00 98.75 149 ASP A C 1
ATOM 1086 O O . ASP A 1 149 ? -10.174 -5.498 -2.682 1.00 98.75 149 ASP A O 1
ATOM 1090 N N . CYS A 1 150 ? -11.284 -5.969 -4.578 1.00 98.50 150 CYS A N 1
ATOM 1091 C CA . CYS A 1 150 ? -12.602 -5.708 -4.012 1.00 98.50 150 CYS A CA 1
ATOM 1092 C C . CYS A 1 150 ? -12.882 -6.627 -2.811 1.00 98.50 150 CYS A C 1
ATOM 1094 O O . CYS A 1 150 ? -13.410 -6.178 -1.791 1.00 98.50 150 CYS A O 1
ATOM 1096 N N . ASN A 1 151 ? -12.482 -7.900 -2.885 1.00 98.56 151 ASN A N 1
ATOM 1097 C CA . ASN A 1 151 ? -12.597 -8.843 -1.775 1.00 98.56 151 ASN A CA 1
ATOM 1098 C C . ASN A 1 151 ? -11.667 -8.487 -0.608 1.00 98.56 151 ASN A C 1
ATOM 1100 O O . ASN A 1 151 ? -12.070 -8.653 0.545 1.00 98.56 151 ASN A O 1
ATOM 1104 N N . SER A 1 152 ? -10.460 -7.988 -0.886 1.00 98.44 152 SER A N 1
ATOM 1105 C CA . SER A 1 152 ? -9.539 -7.501 0.146 1.00 98.44 152 SER A CA 1
ATOM 1106 C C . SER A 1 152 ? -10.138 -6.323 0.914 1.00 98.44 152 SER A C 1
ATOM 1108 O O . SER A 1 152 ? -10.221 -6.368 2.143 1.00 98.44 152 SER A O 1
ATOM 1110 N N . LEU A 1 153 ? -10.652 -5.320 0.198 1.00 98.50 153 LEU A N 1
ATOM 1111 C CA . LEU A 1 153 ? -11.331 -4.172 0.796 1.00 98.50 153 LEU A CA 1
ATOM 1112 C C . LEU A 1 153 ? -12.579 -4.597 1.572 1.00 98.50 153 LEU A C 1
ATOM 1114 O O . LEU A 1 153 ? -12.732 -4.255 2.743 1.00 98.50 153 LEU A O 1
ATOM 1118 N N . ALA A 1 154 ? -13.465 -5.382 0.956 1.00 98.50 154 ALA A N 1
ATOM 1119 C CA . ALA A 1 154 ? -14.706 -5.823 1.587 1.00 98.50 154 ALA A CA 1
ATOM 1120 C C . ALA A 1 154 ? -14.456 -6.689 2.833 1.00 98.50 154 ALA A C 1
ATOM 1122 O O . ALA A 1 154 ? -15.194 -6.586 3.814 1.00 98.50 154 ALA A O 1
ATOM 1123 N N . GLY A 1 155 ? -13.418 -7.530 2.808 1.00 98.31 155 GLY A N 1
ATOM 1124 C CA . GLY A 1 155 ? -13.022 -8.374 3.933 1.00 98.31 155 GLY A CA 1
ATOM 1125 C C . GLY A 1 155 ? -12.466 -7.589 5.121 1.00 98.31 155 GLY A C 1
ATOM 1126 O O . GLY A 1 155 ? -12.621 -8.030 6.260 1.00 98.31 155 GLY A O 1
ATOM 1127 N N . ASN A 1 156 ? -11.874 -6.421 4.864 1.00 98.00 156 ASN A N 1
ATOM 1128 C CA . ASN A 1 156 ? -11.276 -5.561 5.881 1.00 98.00 156 ASN A CA 1
ATOM 1129 C C . ASN A 1 156 ? -12.094 -4.291 6.175 1.00 98.00 156 ASN A C 1
ATOM 1131 O O . ASN A 1 156 ? -11.660 -3.479 6.992 1.00 98.00 156 ASN A O 1
ATOM 1135 N N . PHE A 1 157 ? -13.276 -4.131 5.563 1.00 97.88 157 PHE A N 1
ATOM 1136 C CA . PHE A 1 157 ? -14.101 -2.928 5.677 1.00 97.88 157 PHE A CA 1
ATOM 1137 C C . PHE A 1 157 ? -14.363 -2.562 7.139 1.00 97.88 157 PHE A C 1
ATOM 1139 O O . PHE A 1 157 ? -15.038 -3.282 7.885 1.00 97.88 157 PHE A O 1
ATOM 1146 N N . ASN A 1 158 ? -13.824 -1.420 7.548 1.00 96.75 158 ASN A N 1
ATOM 1147 C CA . ASN A 1 158 ? -13.891 -0.933 8.910 1.00 96.75 158 ASN A CA 1
ATOM 1148 C C . ASN A 1 158 ? -13.836 0.603 8.907 1.00 96.75 158 ASN A C 1
ATOM 1150 O O . ASN A 1 158 ? -12.778 1.187 9.146 1.00 96.75 158 ASN A O 1
ATOM 1154 N N . PRO A 1 159 ? -14.983 1.268 8.689 1.00 95.62 159 PRO A N 1
ATOM 1155 C CA . PRO A 1 159 ? -15.050 2.718 8.503 1.00 95.62 159 PRO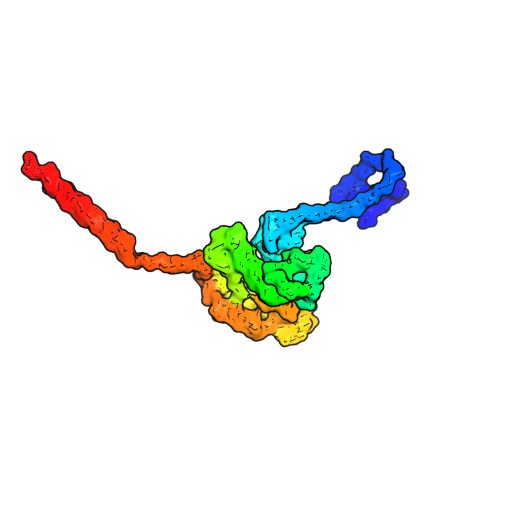 A CA 1
ATOM 1156 C C . PRO A 1 159 ? -14.837 3.511 9.801 1.00 95.62 159 PRO A C 1
ATOM 1158 O O . PRO A 1 159 ? -14.886 4.734 9.800 1.00 95.62 159 PRO A O 1
ATOM 1161 N N . LEU A 1 160 ? -14.689 2.829 10.943 1.00 93.44 160 LEU A N 1
ATOM 1162 C CA . LEU A 1 160 ? -14.312 3.445 12.222 1.00 93.44 160 LEU A CA 1
ATOM 1163 C C . LEU A 1 160 ? -12.836 3.204 12.565 1.00 93.44 160 LEU A C 1
ATOM 1165 O O . LEU A 1 160 ? -12.368 3.613 13.629 1.00 93.44 160 LEU A O 1
ATOM 1169 N N . GLY A 1 161 ? -12.131 2.508 11.680 1.00 92.69 161 GLY A N 1
ATOM 1170 C CA . GLY A 1 161 ? -10.726 2.199 11.782 1.00 92.69 161 GLY A CA 1
ATOM 1171 C C . GLY A 1 161 ? -10.379 0.926 12.546 1.00 92.69 161 GLY A C 1
ATOM 1172 O O . GLY A 1 161 ? -11.076 0.464 13.454 1.00 92.69 161 GLY A O 1
ATOM 1173 N N . TYR A 1 162 ? -9.240 0.346 12.176 1.00 91.75 162 TYR A N 1
ATOM 1174 C CA . TYR A 1 162 ? -8.704 -0.915 12.710 1.00 91.75 162 TYR A CA 1
ATOM 1175 C C . TYR A 1 162 ? -7.447 -0.704 13.580 1.00 91.75 162 TYR A C 1
ATOM 1177 O O . TYR A 1 162 ? -6.700 -1.633 13.891 1.00 91.75 162 TYR A O 1
ATOM 1185 N N . GLY A 1 163 ? -7.197 0.541 14.000 1.00 76.44 163 GLY A N 1
ATOM 1186 C CA . GLY A 1 163 ? -6.105 0.929 14.903 1.00 76.44 163 GLY A CA 1
ATOM 1187 C C . GLY A 1 163 ? -6.401 0.829 16.398 1.00 76.44 163 GLY A C 1
ATOM 1188 O O . GLY A 1 163 ? -5.482 0.984 17.200 1.00 76.44 163 GLY A O 1
ATOM 1189 N N . THR A 1 164 ? -7.649 0.571 16.797 1.00 65.88 164 THR A N 1
ATOM 1190 C CA . THR A 1 164 ? -8.029 0.531 18.214 1.00 65.88 164 THR A CA 1
ATOM 1191 C C . THR A 1 164 ? -8.552 -0.847 18.602 1.00 65.88 164 THR A C 1
ATOM 1193 O O . THR A 1 164 ? -9.545 -1.339 18.073 1.00 65.88 164 THR A O 1
ATOM 1196 N N . ALA A 1 165 ? -7.892 -1.491 19.569 1.00 59.41 165 ALA A N 1
ATOM 1197 C CA . ALA A 1 165 ? -8.561 -2.533 20.330 1.00 59.41 165 ALA A CA 1
ATOM 1198 C C . ALA A 1 165 ? -9.685 -1.843 21.108 1.00 59.41 165 ALA A C 1
ATOM 1200 O O . ALA A 1 165 ? -9.413 -0.916 21.874 1.00 59.41 165 ALA A O 1
ATOM 1201 N N . ALA A 1 166 ? -10.935 -2.269 20.916 1.00 55.06 166 ALA A N 1
ATOM 1202 C CA . ALA A 1 166 ? -12.029 -1.831 21.769 1.00 55.06 166 ALA A CA 1
ATOM 1203 C C . ALA A 1 166 ? -11.626 -2.089 23.228 1.00 55.06 166 ALA A C 1
ATOM 1205 O O . ALA A 1 166 ? -11.511 -3.241 23.650 1.00 55.06 166 ALA A O 1
ATOM 1206 N N . VAL A 1 167 ? -11.362 -1.026 23.990 1.00 61.47 167 VAL A N 1
ATOM 1207 C CA . VAL A 1 167 ? -11.137 -1.134 25.430 1.00 61.47 167 VAL A CA 1
ATOM 1208 C C . VAL A 1 167 ? -12.455 -1.634 26.023 1.00 61.47 167 VAL A C 1
ATOM 1210 O O . VAL A 1 167 ? -13.470 -0.949 25.879 1.00 61.47 167 VAL A O 1
ATOM 1213 N N . PRO A 1 168 ? -12.506 -2.812 26.672 1.00 55.00 168 PRO A N 1
ATOM 1214 C CA . PRO A 1 168 ? -13.726 -3.236 27.331 1.00 55.00 168 PRO A CA 1
ATOM 1215 C C . PRO A 1 168 ? -13.976 -2.296 28.511 1.00 55.00 168 PRO A C 1
ATOM 1217 O O . PRO A 1 168 ? -13.311 -2.397 29.542 1.00 55.00 168 PRO A O 1
ATOM 1220 N N . GLU A 1 169 ? -14.951 -1.397 28.406 1.00 63.75 169 GLU A N 1
ATOM 1221 C CA . GLU A 1 169 ? -15.424 -0.650 29.570 1.00 63.75 169 GLU A CA 1
ATOM 1222 C C . GLU A 1 169 ? -16.631 -1.342 30.213 1.00 63.75 169 GLU A C 1
ATOM 1224 O O . GLU A 1 169 ? -17.777 -1.145 29.813 1.00 63.75 169 GLU A O 1
ATOM 1229 N N . PRO A 1 170 ? -16.383 -2.153 31.256 1.00 63.00 170 PRO A N 1
ATOM 1230 C CA . PRO A 1 170 ? -17.325 -2.216 32.376 1.00 63.00 170 PRO A CA 1
ATOM 1231 C C . PRO A 1 170 ? -16.677 -1.883 33.731 1.00 63.00 170 PRO A C 1
ATOM 1233 O O . PRO A 1 170 ? -17.379 -1.523 34.674 1.00 63.00 170 PRO A O 1
ATOM 1236 N N . ALA A 1 171 ? -15.349 -1.980 33.868 1.00 74.94 171 ALA A N 1
ATOM 1237 C CA . ALA A 1 171 ? -14.682 -1.875 35.172 1.00 74.94 171 ALA A CA 1
ATOM 1238 C C . ALA A 1 171 ? -14.389 -0.430 35.614 1.00 74.94 171 ALA A C 1
ATOM 1240 O O . ALA A 1 171 ? -14.446 -0.142 36.809 1.00 74.94 171 ALA A O 1
ATOM 1241 N N . ALA A 1 172 ? -14.121 0.493 34.683 1.00 78.06 172 ALA A N 1
ATOM 1242 C CA . ALA A 1 172 ? -13.802 1.886 35.013 1.00 78.06 172 ALA A CA 1
ATOM 1243 C C . ALA A 1 172 ? -14.994 2.618 35.655 1.00 78.06 172 ALA A C 1
ATOM 1245 O O . ALA A 1 172 ? -14.840 3.273 36.686 1.00 78.06 172 ALA A O 1
ATOM 1246 N N . ALA A 1 173 ? -16.203 2.419 35.119 1.00 76.12 173 ALA A N 1
ATOM 1247 C CA . ALA A 1 173 ? -17.436 2.943 35.706 1.00 76.12 173 ALA A CA 1
ATOM 1248 C C . ALA A 1 173 ? -17.715 2.348 37.100 1.00 76.12 173 ALA A C 1
ATOM 1250 O O . ALA A 1 173 ? -18.099 3.072 38.019 1.00 76.12 173 ALA A O 1
ATOM 1251 N N . LEU A 1 174 ? -17.465 1.045 37.286 1.00 81.00 174 LEU A N 1
ATOM 1252 C CA . LEU A 1 174 ? -17.585 0.359 38.579 1.00 81.00 174 LEU A CA 1
ATOM 1253 C C . LEU A 1 174 ? -16.584 0.889 39.616 1.00 81.00 174 LEU A C 1
ATOM 1255 O O . LEU A 1 174 ? -16.967 1.126 40.761 1.00 81.00 174 LEU A O 1
ATOM 1259 N N . LEU A 1 175 ? -15.329 1.126 39.227 1.00 82.88 175 LEU A N 1
ATOM 1260 C CA . LEU A 1 175 ? -14.299 1.697 40.102 1.00 82.88 175 LEU A CA 1
ATOM 1261 C C . LEU A 1 175 ? -14.590 3.163 40.453 1.00 82.88 175 LEU A C 1
ATOM 1263 O O . LEU A 1 175 ? -14.418 3.550 41.607 1.00 82.88 175 LEU A O 1
ATOM 1267 N N . ALA A 1 176 ? -15.089 3.961 39.504 1.00 82.38 176 ALA A N 1
ATOM 1268 C CA . ALA A 1 176 ? -15.506 5.341 39.754 1.00 82.38 176 ALA A CA 1
ATOM 1269 C C . ALA A 1 176 ? -16.714 5.416 40.709 1.00 82.38 176 ALA A C 1
ATOM 1271 O O . ALA A 1 176 ? -16.708 6.202 41.658 1.00 82.38 176 ALA A O 1
ATOM 12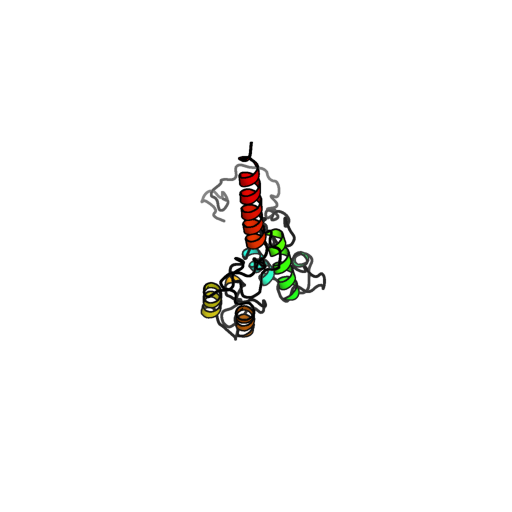72 N N . LEU A 1 177 ? -17.723 4.555 40.519 1.00 85.06 177 LEU A N 1
ATOM 1273 C CA . LEU A 1 177 ? -18.870 4.438 41.428 1.00 85.06 177 LEU A CA 1
ATOM 1274 C C . LEU A 1 177 ? -18.450 3.964 42.824 1.00 85.06 177 LEU A C 1
ATOM 1276 O O . LEU A 1 177 ? -18.909 4.514 43.826 1.00 85.06 177 LEU A O 1
ATOM 1280 N N . LEU A 1 178 ? -17.546 2.984 42.906 1.00 88.19 178 LEU A N 1
ATOM 1281 C CA . LEU A 1 178 ? -17.012 2.496 44.175 1.00 88.19 178 LEU A CA 1
ATOM 1282 C C . LEU A 1 178 ? -16.216 3.586 44.910 1.00 88.19 178 LEU A C 1
ATOM 1284 O O . LEU A 1 178 ? -16.382 3.753 46.119 1.00 88.19 178 LEU A O 1
ATOM 1288 N N . ALA A 1 179 ? -15.414 4.375 44.189 1.00 88.81 179 ALA A N 1
ATOM 1289 C CA . ALA A 1 179 ? -14.685 5.511 44.747 1.00 88.81 179 ALA A CA 1
ATOM 1290 C C . ALA A 1 179 ? -15.629 6.600 45.291 1.00 88.81 179 ALA A C 1
ATOM 1292 O O . ALA A 1 179 ? -15.415 7.094 46.401 1.00 88.81 179 ALA A O 1
ATOM 1293 N N . LEU A 1 180 ? -16.713 6.929 44.573 1.00 88.75 180 LEU A N 1
ATOM 1294 C CA . LEU A 1 180 ? -17.737 7.870 45.051 1.00 88.75 180 LEU A CA 1
ATOM 1295 C C . LEU A 1 180 ? -18.438 7.369 46.325 1.00 88.75 180 LEU A C 1
ATOM 1297 O O . LEU A 1 180 ? -18.638 8.137 47.271 1.00 88.75 180 LEU A O 1
ATOM 1301 N N . LEU A 1 181 ? -18.782 6.079 46.378 1.00 87.19 181 LEU A N 1
ATOM 1302 C CA . LEU A 1 181 ? -19.412 5.465 47.550 1.00 87.19 181 LEU A CA 1
ATOM 1303 C C . LEU A 1 181 ? -18.481 5.504 48.774 1.00 87.19 181 LEU A C 1
ATOM 1305 O O . LEU A 1 181 ? -18.907 5.930 49.851 1.00 87.19 181 LEU A O 1
ATOM 1309 N N . LEU A 1 182 ? -17.203 5.154 48.608 1.00 87.31 182 LEU A N 1
ATOM 1310 C CA . LEU A 1 182 ? -16.194 5.185 49.677 1.00 87.31 182 LEU A CA 1
ATOM 1311 C C . LEU A 1 182 ? -15.895 6.611 50.182 1.00 87.31 182 LEU A C 1
ATOM 1313 O O . LEU A 1 182 ? -15.741 6.823 51.391 1.00 87.31 182 LEU A O 1
ATOM 1317 N N . ALA A 1 183 ? -15.879 7.605 49.288 1.00 84.00 183 ALA A N 1
ATOM 1318 C CA . ALA A 1 183 ? -15.724 9.013 49.659 1.00 84.00 183 ALA A CA 1
ATOM 1319 C C . ALA A 1 183 ? -16.934 9.532 50.462 1.00 84.00 183 ALA A C 1
ATOM 1321 O O . ALA A 1 183 ? -16.770 10.224 51.469 1.00 84.00 183 ALA A O 1
ATOM 1322 N N . SER A 1 184 ? -18.153 9.137 50.075 1.00 79.56 184 SER A N 1
ATOM 1323 C CA . SER A 1 184 ? -19.384 9.542 50.770 1.00 79.56 184 SER A CA 1
ATOM 1324 C C . SER A 1 184 ? -19.528 8.937 52.178 1.00 79.56 184 SER A C 1
ATOM 1326 O O . SER A 1 184 ? -20.073 9.583 53.077 1.00 79.56 184 SER A O 1
ATOM 1328 N N . ALA A 1 185 ? -19.001 7.728 52.401 1.00 72.94 185 ALA A N 1
ATOM 1329 C CA . ALA A 1 185 ? -18.999 7.071 53.708 1.00 72.94 185 ALA A CA 1
ATOM 1330 C C . ALA A 1 185 ? -17.984 7.704 54.675 1.00 72.94 185 ALA A C 1
ATOM 1332 O O . ALA A 1 185 ? -18.293 7.923 55.848 1.00 72.94 185 ALA A O 1
ATOM 1333 N N . SER A 1 186 ? -16.802 8.070 54.170 1.00 68.06 186 SER A N 1
ATOM 1334 C CA . SER A 1 186 ? -15.741 8.711 54.959 1.00 68.06 186 SER A CA 1
ATOM 1335 C C . SER A 1 186 ? -16.144 10.101 55.471 1.00 68.06 186 SER A C 1
ATOM 1337 O O . SER A 1 186 ? -15.838 10.455 56.608 1.00 68.06 186 SER A O 1
ATOM 1339 N N . GLY A 1 187 ? -16.906 10.870 54.683 1.00 61.22 187 GLY A N 1
ATOM 1340 C CA . GLY A 1 187 ? -17.404 12.189 55.095 1.00 61.22 187 GLY A CA 1
ATOM 1341 C C . GLY A 1 187 ? -18.453 12.150 56.215 1.00 61.22 187 GLY A C 1
ATOM 1342 O O . GLY A 1 187 ? -18.542 13.082 57.011 1.00 61.22 187 GLY A O 1
ATOM 1343 N N . ARG A 1 188 ? -19.229 11.063 56.328 1.00 58.75 188 ARG A N 1
ATOM 1344 C CA . ARG A 1 188 ? -20.264 10.919 57.370 1.00 58.75 188 ARG A CA 1
ATOM 1345 C C . ARG A 1 188 ? -19.699 10.578 58.748 1.00 58.75 188 ARG A C 1
ATOM 1347 O O . ARG A 1 188 ? -20.306 10.948 59.745 1.00 58.75 188 ARG A O 1
ATOM 1354 N N . LEU A 1 189 ? -18.544 9.917 58.814 1.00 57.47 189 LEU A N 1
ATOM 1355 C CA . LEU A 1 189 ? -17.907 9.554 60.085 1.00 57.47 189 LEU A CA 1
ATOM 1356 C C . LEU A 1 189 ? -17.221 10.749 60.770 1.00 57.47 189 LEU A C 1
ATOM 1358 O O . LEU A 1 189 ? -17.120 10.770 61.994 1.00 57.47 189 LEU A O 1
ATOM 1362 N N . SER A 1 190 ? -16.829 11.777 60.011 1.00 58.22 190 SER A N 1
ATOM 1363 C CA . SER A 1 190 ? -16.100 12.942 60.535 1.00 58.22 190 SER A CA 1
ATOM 1364 C C . SER A 1 190 ? -16.962 13.986 61.272 1.00 58.22 190 SER A C 1
ATOM 1366 O O . SER A 1 190 ? -16.396 14.879 61.893 1.00 58.22 190 SER A O 1
ATOM 1368 N N . ASN A 1 191 ? -18.298 13.894 61.240 1.00 55.28 191 ASN A N 1
ATOM 1369 C CA . ASN A 1 191 ? -19.222 14.883 61.834 1.00 55.28 191 ASN A CA 1
ATOM 1370 C C . ASN A 1 191 ? -19.869 14.424 63.162 1.00 55.28 191 ASN A C 1
ATOM 1372 O O . ASN A 1 191 ? -20.912 14.941 63.554 1.00 55.28 191 ASN A O 1
ATOM 1376 N N . SER A 1 192 ? -19.270 13.444 63.845 1.00 53.94 192 SER A N 1
ATOM 1377 C CA . SER A 1 192 ? -19.834 12.812 65.055 1.00 53.94 192 SER A CA 1
ATOM 1378 C C . SER A 1 192 ? -19.140 13.222 66.369 1.00 53.94 192 SER A C 1
ATOM 1380 O O . SER A 1 192 ? -19.256 12.493 67.353 1.00 53.94 192 SER A O 1
ATOM 1382 N N . GLY A 1 193 ? -18.377 14.323 66.379 1.00 46.31 193 GLY A N 1
ATOM 1383 C CA . GLY A 1 193 ? -17.595 14.804 67.532 1.00 46.31 193 GLY A CA 1
ATOM 1384 C C . GLY A 1 193 ? -18.164 16.061 68.171 1.00 46.31 193 GLY A C 1
ATOM 1385 O O . GLY A 1 193 ? -18.672 16.914 67.411 1.00 46.31 193 GLY A O 1
#

Foldseek 3Di:
DDADPVGFDDDPVRDGDPDDDPDPPPPPVPPLQPAPDLQRQVSDPANFQVSQVNLLVQAPDFDDPSCVSQPQVPPRHSFLVSVQVSQARNCVVVPFPGGQFQQCLGSPQAREVQSVCLLVVFADQPLPPWQDTSNSQPRRSPRGRYVVSVCRSVVRHGRVGDRDDPDDPDVVVVVVVVVVVVVVVVVVVVPPD